Protein AF-A0A260ZXJ9-F1 (afdb_monomer)

Structure (mmCIF, N/CA/C/O backbone):
data_AF-A0A260ZXJ9-F1
#
_entry.id   AF-A0A260ZXJ9-F1
#
loop_
_atom_site.group_PDB
_atom_site.id
_atom_site.type_symbol
_atom_site.label_atom_id
_atom_site.label_alt_id
_atom_site.label_comp_id
_atom_site.label_asym_id
_atom_site.label_entity_id
_atom_site.label_seq_id
_atom_site.pdbx_PDB_ins_code
_atom_site.Cartn_x
_atom_site.Cartn_y
_atom_site.Cartn_z
_atom_site.occupancy
_atom_site.B_iso_or_equiv
_atom_site.auth_seq_id
_atom_site.auth_comp_id
_atom_site.auth_asym_id
_atom_site.auth_atom_id
_atom_site.pdbx_PDB_model_num
ATOM 1 N N . MET A 1 1 ? -2.941 17.011 -28.746 1.00 35.56 1 MET A N 1
ATOM 2 C CA . MET A 1 1 ? -2.189 16.327 -29.827 1.00 35.56 1 MET A CA 1
ATOM 3 C C . MET A 1 1 ? -1.058 15.505 -29.201 1.00 35.56 1 MET A C 1
ATOM 5 O O . MET A 1 1 ? 0.086 15.933 -29.182 1.00 35.56 1 MET A O 1
ATOM 9 N N . ILE A 1 2 ? -1.382 14.339 -28.628 1.00 38.69 2 ILE A N 1
ATOM 10 C CA . ILE A 1 2 ? -0.407 13.413 -28.020 1.00 38.69 2 ILE A CA 1
ATOM 11 C C . ILE A 1 2 ? 0.197 12.569 -29.150 1.00 38.69 2 ILE A C 1
ATOM 13 O O . ILE A 1 2 ? -0.188 11.432 -29.401 1.00 38.69 2 ILE A O 1
ATOM 17 N N . ARG A 1 3 ? 1.096 13.171 -29.926 1.00 39.12 3 ARG A N 1
ATOM 18 C CA . ARG A 1 3 ? 1.911 12.477 -30.929 1.00 39.12 3 ARG A CA 1
ATOM 19 C C . ARG A 1 3 ? 3.279 13.151 -30.956 1.00 39.12 3 ARG A C 1
ATOM 21 O O . ARG A 1 3 ? 3.369 14.273 -31.433 1.00 39.12 3 ARG A O 1
ATOM 28 N N . ARG A 1 4 ? 4.303 12.417 -30.491 1.00 39.12 4 ARG A N 1
ATOM 29 C CA . ARG A 1 4 ? 5.771 12.644 -30.599 1.00 39.12 4 ARG A CA 1
ATOM 30 C C . ARG A 1 4 ? 6.543 12.833 -29.283 1.00 39.12 4 ARG A C 1
ATOM 32 O O . ARG A 1 4 ? 7.329 13.756 -29.147 1.00 39.12 4 ARG A O 1
ATOM 39 N N . LEU A 1 5 ? 6.453 11.849 -28.391 1.00 41.03 5 LEU A N 1
ATOM 40 C CA . LEU A 1 5 ? 7.601 11.461 -27.545 1.00 41.03 5 LEU A CA 1
ATOM 41 C C . LEU A 1 5 ? 7.948 9.969 -27.723 1.00 41.03 5 LEU A C 1
ATOM 43 O O . LEU A 1 5 ? 8.449 9.301 -26.827 1.00 41.03 5 LEU A O 1
ATOM 47 N N . LEU A 1 6 ? 7.670 9.436 -28.917 1.00 47.22 6 LEU A N 1
ATOM 48 C CA . LEU A 1 6 ? 8.012 8.079 -29.346 1.00 47.22 6 LEU A CA 1
ATOM 49 C C . LEU A 1 6 ? 8.952 8.157 -30.554 1.00 47.22 6 LEU A C 1
ATOM 51 O O . LEU A 1 6 ? 8.541 7.818 -31.654 1.00 47.22 6 LEU A O 1
ATOM 55 N N . SER A 1 7 ? 10.170 8.681 -30.398 1.00 45.81 7 SER A N 1
ATOM 56 C CA . SER A 1 7 ? 11.236 8.492 -31.399 1.00 45.81 7 SER A CA 1
ATOM 57 C C . SER A 1 7 ? 12.579 9.036 -30.909 1.00 45.81 7 SER A C 1
ATOM 59 O O . SER A 1 7 ? 13.146 9.967 -31.476 1.00 45.81 7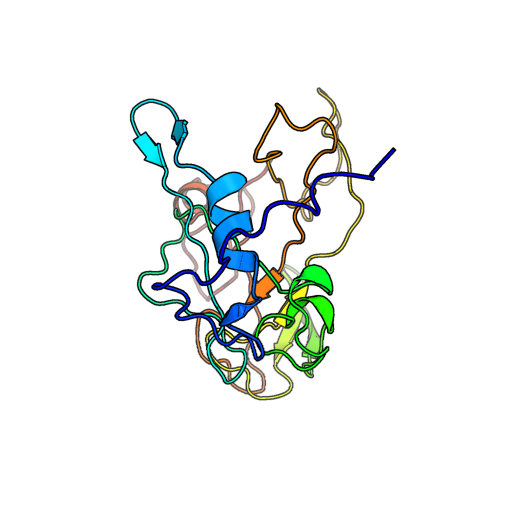 SER A O 1
ATOM 61 N N . SER A 1 8 ? 13.144 8.411 -29.891 1.00 41.41 8 SER A N 1
ATOM 62 C CA . SER A 1 8 ? 14.596 8.311 -29.808 1.00 41.41 8 SER A CA 1
ATOM 63 C C . SER A 1 8 ? 14.906 6.884 -29.389 1.00 41.41 8 SER A C 1
ATOM 65 O O . SER A 1 8 ? 14.253 6.323 -28.507 1.00 41.41 8 SER A O 1
ATOM 67 N N . ARG A 1 9 ? 15.840 6.249 -30.102 1.00 44.00 9 ARG A N 1
ATOM 68 C CA . ARG A 1 9 ? 16.390 4.925 -29.789 1.00 44.00 9 ARG A CA 1
ATOM 69 C C . ARG A 1 9 ? 17.227 5.025 -28.510 1.00 44.00 9 ARG A C 1
ATOM 71 O O . ARG A 1 9 ? 18.434 4.833 -28.536 1.00 44.00 9 ARG A O 1
ATOM 78 N N . VAL A 1 10 ? 16.602 5.409 -27.407 1.00 50.16 10 VAL A N 1
ATOM 79 C CA . VAL A 1 10 ? 17.223 5.365 -26.091 1.00 50.16 10 VAL A CA 1
ATOM 80 C C . VAL A 1 10 ? 17.046 3.934 -25.614 1.00 50.16 10 VAL A C 1
ATOM 82 O O . VAL A 1 10 ? 15.927 3.421 -25.572 1.00 50.16 10 VAL A O 1
ATOM 85 N N . ASN A 1 11 ? 18.150 3.257 -25.315 1.00 48.12 11 ASN A N 1
ATOM 86 C CA . ASN A 1 11 ? 18.081 2.017 -24.559 1.00 48.12 11 ASN A CA 1
ATOM 87 C C . ASN A 1 11 ? 17.485 2.368 -23.189 1.00 48.12 11 ASN A C 1
ATOM 89 O O . ASN A 1 11 ? 18.165 2.938 -22.349 1.00 48.12 11 ASN A O 1
ATOM 93 N N . TYR A 1 12 ? 16.206 2.045 -22.978 1.00 54.75 12 TYR A N 1
ATOM 94 C CA . TYR A 1 12 ? 15.517 2.196 -21.685 1.00 54.75 12 TYR A CA 1
ATOM 95 C C . TYR A 1 12 ? 15.907 1.102 -20.684 1.00 54.75 12 TYR A C 1
ATOM 97 O O . TYR A 1 12 ? 15.289 0.978 -19.630 1.00 54.75 12 TYR A O 1
ATOM 105 N N . ALA A 1 13 ? 16.900 0.281 -21.036 1.00 50.66 13 ALA A N 1
ATOM 106 C CA . ALA A 1 13 ? 17.517 -0.663 -20.131 1.00 50.66 13 ALA A CA 1
ATOM 107 C C . ALA A 1 13 ? 18.202 0.129 -19.013 1.00 50.66 13 ALA A C 1
ATOM 109 O O . ALA A 1 13 ? 19.335 0.572 -19.156 1.00 50.66 13 ALA A O 1
ATOM 110 N N . ASP A 1 14 ? 17.475 0.331 -17.922 1.00 53.09 14 ASP A N 1
ATOM 111 C CA . ASP A 1 14 ? 18.039 0.770 -16.659 1.00 53.09 14 ASP A CA 1
ATOM 112 C C . ASP A 1 14 ? 18.883 -0.397 -16.110 1.00 53.09 14 ASP A C 1
ATOM 114 O O . ASP A 1 14 ? 18.326 -1.467 -15.842 1.00 53.09 14 ASP A O 1
ATOM 118 N N . PRO A 1 15 ? 20.216 -0.259 -15.991 1.00 50.09 15 PR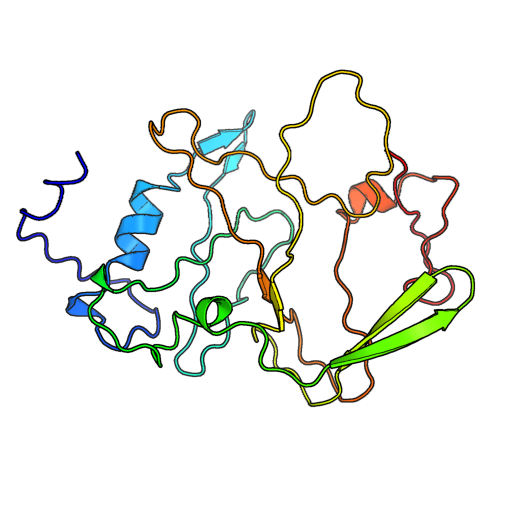O A N 1
ATOM 119 C CA . PRO A 1 15 ? 21.062 -1.305 -15.420 1.00 50.09 15 PRO A CA 1
ATOM 120 C C . PRO A 1 15 ? 20.726 -1.585 -13.945 1.00 50.09 15 PRO A C 1
ATOM 122 O O . PRO A 1 15 ? 21.064 -2.653 -13.446 1.00 50.09 15 PRO A O 1
ATOM 125 N N . ASN A 1 16 ? 19.979 -0.687 -13.290 1.00 48.72 16 ASN A N 1
ATOM 126 C CA . ASN A 1 16 ? 19.417 -0.860 -11.952 1.00 48.72 16 ASN A CA 1
ATOM 127 C C . ASN A 1 16 ? 17.947 -1.321 -11.985 1.00 48.72 16 ASN A C 1
ATOM 129 O O . ASN A 1 16 ? 17.229 -1.195 -10.989 1.00 48.72 16 ASN A O 1
ATOM 133 N N . ASN A 1 17 ? 17.464 -1.863 -13.114 1.00 54.62 17 ASN A N 1
ATOM 134 C CA . ASN A 1 17 ? 16.145 -2.491 -13.213 1.00 54.62 17 ASN A CA 1
ATOM 135 C C . ASN A 1 17 ? 16.132 -3.830 -12.459 1.00 54.62 17 ASN A C 1
ATOM 137 O O . ASN A 1 17 ? 16.107 -4.907 -13.048 1.00 54.62 17 ASN A O 1
ATOM 141 N N . ILE A 1 18 ? 16.135 -3.728 -11.132 1.00 55.84 18 ILE A N 1
ATOM 142 C CA . ILE A 1 18 ? 15.894 -4.809 -10.170 1.00 55.84 18 ILE A CA 1
ATOM 143 C C . ILE A 1 18 ? 14.418 -5.254 -10.235 1.00 55.84 18 ILE A C 1
ATOM 145 O O . ILE A 1 18 ? 14.048 -6.328 -9.766 1.00 55.84 18 ILE A O 1
ATOM 149 N N . GLY A 1 19 ? 13.552 -4.441 -10.846 1.00 63.88 19 GLY A N 1
ATOM 150 C CA . GLY A 1 19 ? 12.123 -4.684 -10.913 1.00 63.88 19 GLY A CA 1
ATOM 151 C C . GLY A 1 19 ? 11.741 -5.896 -11.757 1.00 63.88 19 GLY A C 1
ATOM 152 O O . GLY A 1 19 ? 12.256 -6.120 -12.851 1.00 63.88 19 GLY A O 1
ATOM 153 N N . ALA A 1 20 ? 10.732 -6.628 -11.297 1.00 87.38 20 ALA A N 1
ATOM 154 C CA . ALA A 1 20 ? 10.259 -7.866 -11.910 1.00 87.38 20 ALA A CA 1
ATOM 155 C C . ALA A 1 20 ? 9.426 -7.697 -13.199 1.00 87.38 20 ALA A C 1
ATOM 157 O O . ALA A 1 20 ? 8.443 -8.400 -13.421 1.00 87.38 20 ALA A O 1
ATOM 158 N N . CYS A 1 21 ? 9.783 -6.749 -14.069 1.00 92.25 21 CYS A N 1
ATOM 159 C CA . CYS A 1 21 ? 9.134 -6.634 -15.373 1.00 92.25 21 CYS A CA 1
ATOM 160 C C . CYS A 1 21 ? 9.468 -7.852 -16.244 1.00 92.25 21 CYS A C 1
ATOM 162 O O . CYS A 1 21 ? 10.637 -8.182 -16.409 1.00 92.25 21 CYS A O 1
ATOM 164 N N . GLU A 1 22 ? 8.469 -8.444 -16.899 1.00 93.25 22 GLU A N 1
ATOM 165 C CA . GLU A 1 22 ? 8.669 -9.545 -17.862 1.00 93.25 22 GLU A CA 1
ATOM 166 C C . GLU A 1 22 ? 9.476 -9.120 -19.102 1.00 93.25 22 GLU A C 1
ATOM 168 O O . GLU A 1 22 ? 10.035 -9.948 -19.815 1.00 93.25 22 GLU A O 1
ATOM 173 N N . SER A 1 23 ? 9.527 -7.817 -19.395 1.00 90.50 23 SER A N 1
ATOM 174 C CA . SER A 1 23 ? 10.244 -7.240 -20.539 1.00 90.50 23 SER A CA 1
ATOM 175 C C . SER A 1 23 ? 11.265 -6.190 -20.082 1.00 90.50 23 SER A C 1
ATOM 177 O O . SER A 1 23 ? 11.143 -5.015 -20.437 1.00 90.50 23 SER A O 1
ATOM 179 N N . PRO A 1 24 ? 12.301 -6.566 -19.308 1.00 86.00 24 PRO A N 1
ATOM 180 C CA . PRO A 1 24 ? 13.168 -5.610 -18.616 1.00 86.00 24 PRO A CA 1
ATOM 181 C C . PRO A 1 24 ? 13.941 -4.691 -19.571 1.00 86.00 24 PRO A C 1
ATOM 183 O O . PRO A 1 24 ? 14.096 -3.511 -19.281 1.00 86.00 24 PRO A O 1
ATOM 186 N N . LYS A 1 25 ? 14.333 -5.184 -20.756 1.00 84.06 25 LYS A N 1
ATOM 187 C CA . LYS A 1 25 ? 15.034 -4.397 -21.793 1.00 84.06 25 LYS A CA 1
ATOM 188 C C . LYS A 1 25 ? 14.172 -3.299 -22.436 1.00 84.06 25 LYS A C 1
ATOM 190 O O . LYS A 1 25 ? 14.711 -2.365 -23.020 1.00 84.06 25 LYS A O 1
ATOM 195 N N . LYS A 1 26 ? 12.844 -3.444 -22.387 1.00 86.25 26 LYS A N 1
ATOM 196 C CA . LYS A 1 26 ? 11.864 -2.503 -22.963 1.00 86.25 26 LYS A CA 1
ATOM 197 C C . LYS A 1 26 ? 11.084 -1.737 -21.889 1.00 86.25 26 LYS A C 1
ATOM 199 O O . LYS A 1 26 ? 10.325 -0.830 -22.225 1.00 86.25 26 LYS A O 1
ATOM 204 N N . CYS A 1 27 ? 11.243 -2.114 -20.621 1.00 89.38 27 CYS A N 1
ATOM 205 C CA . CYS A 1 27 ? 10.554 -1.511 -19.492 1.00 89.38 27 CYS A CA 1
ATOM 206 C C . CYS A 1 27 ? 10.898 -0.022 -19.400 1.00 89.38 27 CYS A C 1
ATOM 208 O O . CYS A 1 27 ? 12.062 0.354 -19.467 1.00 89.38 27 CYS A O 1
ATOM 210 N N . ARG A 1 28 ? 9.882 0.828 -19.227 1.00 89.88 28 ARG A N 1
ATOM 211 C CA . ARG A 1 28 ? 10.056 2.289 -19.143 1.00 89.88 28 ARG A CA 1
ATOM 212 C C . ARG A 1 28 ? 9.796 2.848 -17.747 1.00 89.88 28 ARG A C 1
ATOM 214 O O . ARG A 1 28 ? 9.873 4.055 -17.562 1.00 89.88 28 ARG A O 1
ATOM 221 N N . CYS A 1 29 ? 9.443 2.003 -16.780 1.00 90.88 29 CYS A N 1
ATOM 222 C CA . CYS A 1 29 ? 8.910 2.448 -15.491 1.00 90.88 29 CYS A CA 1
ATOM 223 C C . CYS A 1 29 ? 9.927 3.244 -14.674 1.00 90.88 29 CYS A C 1
ATOM 225 O O . CYS A 1 29 ? 9.594 4.321 -14.197 1.00 90.88 29 CYS A O 1
ATOM 227 N N . ASN A 1 30 ? 11.164 2.754 -14.562 1.00 88.56 30 ASN A N 1
ATOM 228 C CA . ASN A 1 30 ? 12.202 3.423 -13.773 1.00 88.56 30 ASN A CA 1
ATOM 229 C C . ASN A 1 30 ? 12.653 4.730 -14.427 1.00 88.56 30 ASN A C 1
ATOM 231 O O . ASN A 1 30 ? 12.775 5.740 -13.747 1.00 88.56 30 ASN A O 1
ATOM 235 N N . TYR A 1 31 ? 12.786 4.744 -15.756 1.00 86.94 31 TYR A N 1
ATOM 236 C CA . TYR A 1 31 ? 13.024 5.979 -16.501 1.00 86.94 31 TYR A CA 1
ATOM 237 C C . TYR A 1 31 ? 11.901 7.006 -16.269 1.00 86.94 31 TYR A C 1
ATOM 239 O O . TYR A 1 31 ? 12.163 8.161 -15.954 1.00 86.94 31 TYR A O 1
ATOM 247 N N . ARG A 1 32 ? 10.630 6.583 -16.351 1.00 87.81 32 ARG A N 1
ATOM 248 C CA . ARG A 1 32 ? 9.485 7.463 -16.057 1.00 87.81 32 ARG A CA 1
ATOM 249 C C . ARG A 1 32 ? 9.512 7.966 -14.619 1.00 87.81 32 ARG A C 1
ATOM 251 O O . ARG A 1 32 ? 9.205 9.129 -14.407 1.00 87.81 32 ARG A O 1
ATOM 258 N N . PHE A 1 33 ? 9.871 7.116 -13.660 1.00 88.12 33 PHE A N 1
ATOM 259 C CA . PHE A 1 33 ? 10.037 7.535 -12.276 1.00 88.12 33 PHE A CA 1
ATOM 260 C C . PHE A 1 33 ? 11.081 8.655 -12.161 1.00 88.12 33 PHE A C 1
ATOM 262 O O . PHE A 1 33 ? 10.773 9.718 -11.639 1.00 88.12 33 PHE A O 1
ATOM 269 N N . GLN A 1 34 ? 12.282 8.439 -12.707 1.00 85.75 34 GLN A N 1
ATOM 270 C CA . GLN A 1 34 ? 13.395 9.394 -12.643 1.00 85.75 34 GLN A CA 1
ATOM 271 C C . GLN A 1 34 ? 13.064 10.739 -13.298 1.00 85.75 34 GLN A C 1
ATOM 273 O O . GLN A 1 34 ? 13.515 11.779 -12.827 1.00 85.75 34 GLN A O 1
ATOM 278 N N . GLU A 1 35 ? 12.275 10.742 -14.373 1.00 84.69 35 GLU A N 1
ATOM 279 C CA . GLU A 1 35 ? 11.868 11.992 -15.019 1.00 84.69 35 GLU A CA 1
ATOM 280 C C . GLU A 1 35 ? 10.771 12.741 -14.261 1.00 84.69 35 GLU A C 1
ATOM 282 O O . GLU A 1 35 ? 10.754 13.972 -14.279 1.00 84.69 35 GLU A O 1
ATOM 287 N N . LEU A 1 36 ? 9.854 12.018 -13.614 1.00 82.94 36 LEU A N 1
ATOM 288 C CA . LEU A 1 36 ? 8.663 12.601 -12.992 1.00 82.94 36 LEU A CA 1
ATOM 289 C C . LEU A 1 36 ? 8.855 12.955 -11.514 1.00 82.94 36 LEU A C 1
ATOM 291 O O . LEU A 1 36 ? 8.245 13.916 -11.054 1.00 82.94 36 LEU A O 1
ATOM 295 N N . PHE A 1 37 ? 9.696 12.211 -10.796 1.00 84.25 37 PHE A N 1
ATOM 296 C CA . PHE A 1 37 ? 9.890 12.305 -9.345 1.00 84.25 37 PHE A CA 1
ATOM 297 C C . PHE A 1 37 ? 11.364 12.561 -9.020 1.00 84.25 37 PHE A C 1
ATOM 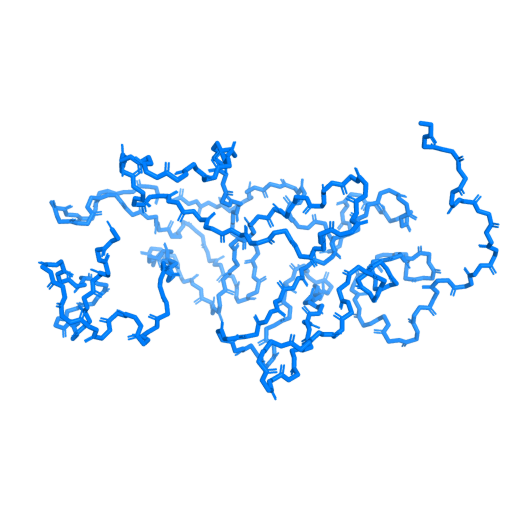299 O O . PHE A 1 37 ? 12.039 11.754 -8.379 1.00 84.25 37 PHE A O 1
ATOM 306 N N . LYS A 1 38 ? 11.885 13.680 -9.532 1.00 84.50 38 LYS A N 1
ATOM 307 C CA . LYS A 1 38 ? 13.250 14.134 -9.238 1.00 84.50 38 LYS A CA 1
ATOM 308 C C . LYS A 1 38 ? 13.337 14.586 -7.776 1.00 84.50 38 LYS A C 1
ATOM 310 O O . LYS A 1 38 ? 12.345 15.108 -7.276 1.00 84.50 38 LYS A O 1
ATOM 315 N N . PRO A 1 39 ? 14.496 14.428 -7.113 1.00 86.69 39 PRO A N 1
ATOM 316 C CA . PRO A 1 39 ? 14.695 14.976 -5.778 1.00 86.69 39 PRO A CA 1
ATOM 317 C C . PRO A 1 39 ? 14.357 16.469 -5.722 1.00 86.69 39 PRO A C 1
ATOM 319 O O . PRO A 1 39 ? 14.697 17.223 -6.640 1.00 86.69 39 PRO A O 1
ATOM 322 N N . HIS A 1 40 ? 13.717 16.888 -4.638 1.00 84.00 40 HIS A N 1
ATOM 323 C CA . HIS A 1 40 ? 13.310 18.270 -4.388 1.00 84.00 40 HIS A CA 1
ATOM 324 C C . HIS A 1 40 ? 13.629 18.671 -2.957 1.00 84.00 40 HIS A C 1
ATOM 326 O O . HIS A 1 40 ? 13.846 17.836 -2.086 1.00 84.00 40 HIS A O 1
ATOM 332 N N . VAL A 1 41 ? 13.680 19.977 -2.722 1.00 83.81 41 VAL A N 1
ATOM 333 C CA . VAL A 1 41 ? 13.940 20.538 -1.399 1.00 83.81 41 VAL A CA 1
ATOM 334 C C . VAL A 1 41 ? 12.630 21.059 -0.820 1.00 83.81 41 VAL A C 1
ATOM 336 O O . VAL A 1 41 ? 11.894 21.778 -1.498 1.00 83.81 41 VAL A O 1
ATOM 339 N N . PHE A 1 42 ? 12.349 20.702 0.430 1.00 78.69 42 PHE A N 1
ATOM 340 C CA . PHE A 1 42 ? 11.254 21.262 1.216 1.00 78.69 42 PHE A CA 1
ATOM 341 C C . PHE A 1 42 ? 11.829 21.867 2.499 1.00 78.69 42 PHE A C 1
ATOM 343 O O . PHE A 1 42 ? 12.328 21.147 3.365 1.00 78.69 42 PHE A O 1
ATOM 350 N N . GLY A 1 43 ? 11.812 23.200 2.598 1.00 83.38 43 GLY A N 1
ATOM 351 C CA . GLY A 1 43 ? 12.580 23.912 3.624 1.00 83.38 43 GLY A CA 1
ATOM 352 C C . GLY A 1 43 ? 14.081 23.687 3.425 1.00 83.38 43 GLY A C 1
ATOM 353 O O . GLY A 1 43 ? 14.592 23.963 2.345 1.00 83.38 43 GLY A O 1
ATOM 354 N N . ASP A 1 44 ? 14.753 23.131 4.435 1.00 87.75 44 ASP A N 1
ATOM 355 C CA . ASP A 1 44 ? 16.182 22.772 4.392 1.00 87.75 44 ASP A CA 1
ATOM 356 C C . ASP A 1 44 ? 16.425 21.262 4.180 1.00 87.75 44 ASP A C 1
ATOM 358 O O . ASP A 1 44 ? 17.553 20.778 4.283 1.00 87.75 44 ASP A O 1
ATOM 362 N N . ILE A 1 45 ? 15.372 20.489 3.891 1.00 84.12 45 ILE A N 1
ATOM 363 C CA . ILE A 1 45 ? 15.441 19.029 3.760 1.00 84.12 45 ILE A CA 1
ATOM 364 C C . ILE A 1 45 ? 15.451 18.641 2.280 1.00 84.12 45 ILE A C 1
ATOM 366 O O . ILE A 1 45 ? 14.523 18.960 1.534 1.00 84.12 45 ILE A O 1
ATOM 370 N N . LEU A 1 46 ? 16.484 17.902 1.859 1.00 86.12 46 LEU A N 1
ATOM 371 C CA . LEU A 1 46 ? 16.504 17.234 0.559 1.00 86.12 46 LEU A CA 1
ATOM 372 C C . LEU A 1 46 ? 15.624 15.982 0.617 1.00 86.12 46 LEU A C 1
ATOM 374 O O . LEU A 1 46 ? 15.983 14.981 1.237 1.00 86.12 46 LEU A O 1
ATOM 378 N N . ILE A 1 47 ? 14.497 16.025 -0.080 1.00 83.44 47 ILE A N 1
ATOM 379 C CA . ILE A 1 47 ? 13.600 14.891 -0.248 1.00 83.44 47 ILE A CA 1
ATOM 380 C C . ILE A 1 47 ? 13.982 14.159 -1.531 1.00 83.44 47 ILE A C 1
ATOM 382 O O . ILE A 1 47 ? 14.046 14.734 -2.616 1.00 83.44 47 ILE A O 1
ATOM 386 N N . SER A 1 48 ? 14.247 12.862 -1.404 1.00 87.19 48 SER A N 1
ATOM 387 C CA . SER A 1 48 ? 14.496 11.969 -2.536 1.00 87.19 48 SER A CA 1
ATOM 388 C C . SER A 1 48 ? 13.390 10.920 -2.597 1.00 87.19 48 SER A C 1
ATOM 390 O O . SER A 1 48 ? 13.432 9.962 -1.817 1.00 87.19 48 SER A O 1
ATOM 392 N N . PRO A 1 49 ? 12.401 11.077 -3.497 1.00 88.25 49 PRO A N 1
ATOM 393 C CA . PRO A 1 49 ? 11.336 10.099 -3.653 1.00 88.25 49 PRO A CA 1
ATOM 394 C C . PRO A 1 49 ? 11.888 8.693 -3.921 1.00 88.25 49 PRO A C 1
ATOM 396 O O . PRO A 1 49 ? 12.862 8.511 -4.657 1.00 88.25 49 PRO A O 1
ATOM 399 N N . LYS A 1 50 ? 11.241 7.674 -3.354 1.00 88.25 50 LYS A N 1
ATOM 400 C CA . LYS A 1 50 ? 11.615 6.263 -3.505 1.00 88.25 50 LYS A CA 1
ATOM 401 C C . LYS A 1 50 ? 10.684 5.556 -4.489 1.00 88.25 50 LYS A C 1
ATOM 403 O O . LYS A 1 50 ? 9.480 5.450 -4.254 1.00 88.25 50 LYS A O 1
ATOM 408 N N . ASN A 1 51 ? 11.259 5.008 -5.561 1.00 89.31 51 ASN A N 1
ATOM 409 C CA . ASN A 1 51 ? 10.568 4.108 -6.489 1.00 89.31 51 ASN A CA 1
ATOM 410 C C . ASN A 1 51 ? 10.460 2.715 -5.868 1.00 89.31 51 ASN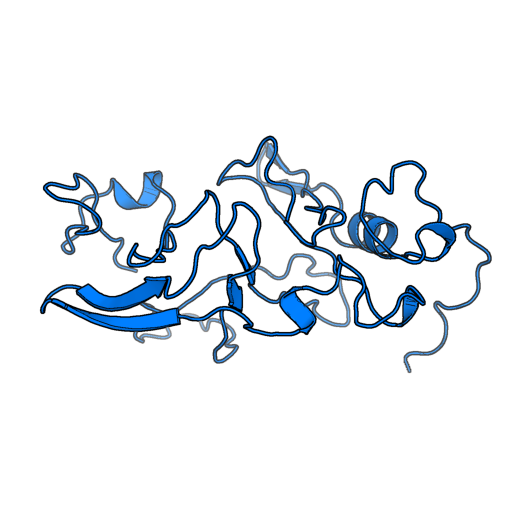 A C 1
ATOM 412 O O . ASN A 1 51 ? 11.409 1.930 -5.933 1.00 89.31 51 ASN A O 1
ATOM 416 N N . ARG A 1 52 ? 9.319 2.404 -5.256 1.00 90.94 52 ARG A N 1
ATOM 417 C CA . ARG A 1 52 ? 9.066 1.080 -4.680 1.00 90.94 52 ARG A CA 1
ATOM 418 C C . ARG A 1 52 ? 8.718 0.106 -5.808 1.00 90.94 52 ARG A C 1
ATOM 420 O O . ARG A 1 52 ? 7.908 0.414 -6.683 1.00 90.94 52 ARG A O 1
ATOM 427 N N . GLN A 1 53 ? 9.375 -1.052 -5.822 1.00 90.88 53 GLN A N 1
ATOM 428 C CA . GLN A 1 53 ? 9.298 -2.011 -6.926 1.00 90.88 53 GLN A CA 1
ATOM 429 C C . GLN A 1 53 ? 8.782 -3.361 -6.445 1.00 90.88 53 GLN A C 1
ATOM 431 O O . GLN A 1 53 ? 9.067 -3.788 -5.333 1.00 90.88 53 GLN A O 1
ATOM 436 N N . TYR A 1 54 ? 8.039 -4.042 -7.311 1.00 93.94 54 TYR A N 1
ATOM 437 C CA . TYR A 1 54 ? 7.606 -5.409 -7.059 1.00 93.94 54 TYR A CA 1
ATOM 438 C C . TYR A 1 54 ? 8.721 -6.413 -7.346 1.00 93.94 54 TYR A C 1
ATOM 440 O O . TYR A 1 54 ? 9.448 -6.281 -8.344 1.00 93.94 54 TYR A O 1
ATOM 448 N N . ASN A 1 55 ? 8.785 -7.454 -6.519 1.00 92.06 55 ASN A N 1
ATOM 449 C CA . ASN A 1 55 ? 9.544 -8.667 -6.785 1.00 92.06 55 ASN A CA 1
ATOM 450 C C . ASN A 1 55 ? 8.819 -9.562 -7.816 1.00 92.06 55 ASN A C 1
ATOM 452 O O . ASN A 1 55 ? 7.760 -9.213 -8.347 1.00 92.06 55 ASN A O 1
ATOM 456 N N . LYS A 1 56 ? 9.406 -10.724 -8.134 1.00 92.12 56 LYS A N 1
ATOM 457 C CA . LYS A 1 56 ? 8.871 -11.655 -9.148 1.00 92.12 56 LYS A CA 1
ATOM 458 C C . LYS A 1 56 ? 7.512 -12.250 -8.788 1.00 92.12 56 LYS A C 1
ATOM 460 O O . LYS A 1 56 ? 6.756 -12.573 -9.699 1.00 92.12 56 LYS A O 1
ATOM 465 N N . ASP A 1 57 ? 7.197 -12.312 -7.502 1.00 93.81 57 ASP A N 1
ATOM 466 C CA . ASP A 1 57 ? 5.923 -12.810 -6.985 1.00 93.81 57 ASP A CA 1
ATOM 467 C C . ASP A 1 57 ? 4.850 -11.712 -6.928 1.00 93.81 57 ASP A C 1
ATOM 469 O O . ASP A 1 57 ? 3.707 -11.976 -6.569 1.00 93.81 57 ASP A O 1
ATOM 473 N N . GLY A 1 58 ? 5.191 -10.473 -7.303 1.00 94.44 58 GLY A N 1
ATOM 474 C CA . GLY A 1 58 ? 4.270 -9.342 -7.245 1.00 94.44 58 GLY A CA 1
ATOM 475 C C . GLY A 1 58 ? 4.152 -8.703 -5.863 1.00 94.44 58 GLY A C 1
ATOM 476 O O . GLY A 1 58 ? 3.249 -7.899 -5.658 1.00 94.44 58 GLY A O 1
ATOM 477 N N . LEU A 1 59 ? 5.053 -9.023 -4.931 1.00 96.06 59 LEU A N 1
ATOM 478 C CA . LEU A 1 59 ? 5.116 -8.387 -3.616 1.00 96.06 59 LEU A CA 1
ATOM 479 C C . LEU A 1 59 ? 5.980 -7.130 -3.693 1.00 96.06 59 LEU A C 1
ATOM 481 O O . LEU A 1 59 ? 7.061 -7.144 -4.288 1.00 96.06 59 LEU A O 1
ATOM 485 N N . LEU A 1 60 ? 5.493 -6.036 -3.119 1.00 94.94 60 LEU A N 1
ATOM 486 C CA . LEU A 1 60 ? 6.197 -4.766 -3.067 1.00 94.94 60 LEU A CA 1
ATOM 487 C C . LEU A 1 60 ? 7.390 -4.857 -2.113 1.00 94.94 60 LEU A C 1
ATOM 489 O O . LEU A 1 60 ? 7.256 -5.319 -0.982 1.00 94.94 60 LEU A O 1
ATOM 493 N N . ASP A 1 61 ? 8.548 -4.380 -2.558 1.00 90.38 61 ASP A N 1
ATOM 494 C CA . ASP A 1 61 ? 9.728 -4.271 -1.713 1.00 90.38 61 ASP A CA 1
ATOM 495 C C . ASP A 1 61 ? 9.556 -3.165 -0.658 1.00 90.38 61 ASP A C 1
ATOM 497 O O . ASP A 1 61 ? 9.415 -1.973 -0.968 1.00 90.38 61 ASP A O 1
ATOM 501 N N . LEU A 1 62 ? 9.573 -3.591 0.604 1.00 90.44 62 LEU A N 1
ATOM 502 C CA . LEU A 1 62 ? 9.427 -2.754 1.791 1.00 90.44 62 LEU A CA 1
ATOM 503 C C . LEU A 1 62 ? 10.740 -2.612 2.577 1.00 90.44 62 LEU A C 1
ATOM 505 O O . LEU A 1 62 ? 10.719 -2.125 3.709 1.00 90.44 62 LEU A O 1
ATOM 509 N N . GLU A 1 63 ? 11.882 -3.023 2.019 1.00 86.00 63 GLU A N 1
ATOM 510 C CA . GLU A 1 63 ? 13.181 -2.828 2.663 1.00 86.00 63 GLU A CA 1
ATOM 511 C C . GLU A 1 63 ? 13.438 -1.334 2.925 1.00 86.00 63 GLU A C 1
ATOM 513 O O . GLU A 1 63 ? 13.198 -0.466 2.076 1.00 86.00 63 GLU A O 1
ATOM 518 N N . GLY A 1 64 ? 13.859 -1.003 4.151 1.00 84.81 64 GLY A N 1
ATOM 519 C CA . GLY A 1 64 ? 14.076 0.385 4.565 1.00 84.81 64 GLY A CA 1
ATOM 520 C C . GLY A 1 64 ? 12.833 1.272 4.411 1.00 84.81 64 GLY A C 1
ATOM 521 O O . GLY A 1 64 ? 12.955 2.449 4.058 1.00 84.81 64 GLY A O 1
ATOM 522 N N . HIS A 1 65 ? 11.629 0.706 4.558 1.00 85.25 65 HIS A N 1
ATOM 523 C CA . HIS A 1 65 ? 10.389 1.475 4.602 1.00 85.25 65 HIS A CA 1
ATOM 524 C C . HIS A 1 65 ? 10.360 2.371 5.842 1.00 85.25 65 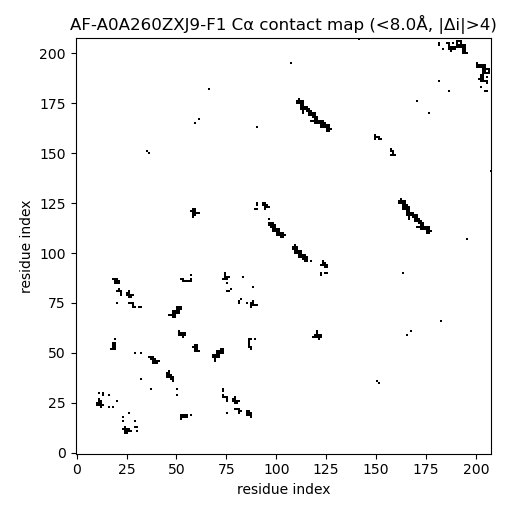HIS A C 1
ATOM 526 O O . HIS A 1 65 ? 10.448 1.887 6.967 1.00 85.25 65 HIS A O 1
ATOM 532 N N . ASN A 1 66 ? 10.199 3.673 5.618 1.00 82.81 66 ASN A N 1
ATOM 533 C CA . ASN A 1 66 ? 9.953 4.664 6.654 1.00 82.81 66 ASN A CA 1
ATOM 534 C C . ASN A 1 66 ? 8.659 5.435 6.318 1.00 82.81 66 ASN A C 1
ATOM 536 O O . ASN A 1 66 ? 8.420 5.777 5.152 1.00 82.81 66 ASN A O 1
ATOM 540 N N . SER A 1 67 ? 7.821 5.701 7.325 1.00 77.06 67 SER A N 1
ATOM 541 C CA . SER A 1 67 ? 6.553 6.436 7.205 1.00 77.06 67 SER A CA 1
ATOM 542 C C . SER A 1 67 ? 6.716 7.851 6.631 1.00 77.06 67 SER A C 1
ATOM 544 O O . SER A 1 67 ? 5.808 8.314 5.946 1.00 77.06 67 SER A O 1
ATOM 546 N N . TYR A 1 68 ? 7.882 8.481 6.802 1.00 75.50 68 TYR A N 1
ATOM 547 C CA . TYR A 1 68 ? 8.203 9.811 6.270 1.00 75.50 68 TYR A CA 1
ATOM 548 C C . TYR A 1 68 ? 8.753 9.801 4.832 1.00 75.50 68 TYR A C 1
ATOM 550 O O . TYR A 1 68 ? 8.935 10.861 4.240 1.00 75.50 68 TYR A O 1
ATOM 558 N N . ASP A 1 69 ? 9.030 8.631 4.244 1.00 78.56 69 ASP A N 1
ATOM 559 C CA . ASP A 1 69 ? 9.497 8.565 2.856 1.00 78.56 69 ASP A CA 1
ATOM 560 C C . ASP A 1 69 ? 8.389 8.976 1.872 1.00 78.56 69 ASP A C 1
ATOM 562 O O . ASP A 1 69 ? 7.312 8.368 1.853 1.00 78.56 69 ASP A O 1
ATOM 566 N N . GLU A 1 70 ? 8.699 9.875 0.935 1.00 84.44 70 GLU A N 1
ATOM 567 C CA . GLU A 1 70 ? 7.910 9.997 -0.291 1.00 84.44 70 GLU A CA 1
ATOM 568 C C . GLU A 1 70 ? 8.111 8.743 -1.152 1.00 84.44 70 GLU A C 1
ATOM 570 O O . GLU A 1 70 ? 9.222 8.424 -1.582 1.00 84.44 70 GLU A O 1
ATOM 575 N N . ARG A 1 71 ? 7.035 7.988 -1.388 1.00 87.88 71 ARG A N 1
ATOM 576 C CA . ARG A 1 71 ? 7.077 6.681 -2.056 1.00 87.88 71 ARG A CA 1
ATOM 577 C C . ARG A 1 71 ? 6.135 6.669 -3.247 1.00 87.88 71 ARG A C 1
ATOM 579 O O . ARG A 1 71 ? 4.968 7.021 -3.118 1.00 87.88 71 ARG A O 1
ATOM 586 N N . VAL A 1 72 ? 6.625 6.181 -4.381 1.00 89.81 72 VAL A N 1
ATOM 587 C CA . VAL A 1 72 ? 5.815 5.979 -5.586 1.00 89.81 72 VAL A CA 1
ATOM 588 C C . VAL A 1 72 ? 6.041 4.570 -6.107 1.00 89.81 72 VAL A C 1
ATOM 590 O O . VAL A 1 72 ? 7.172 4.090 -6.161 1.00 89.81 72 VAL A O 1
ATOM 593 N N . VAL A 1 73 ? 4.960 3.923 -6.532 1.00 92.38 73 VAL A N 1
ATOM 594 C CA . VAL A 1 73 ? 5.012 2.660 -7.270 1.00 92.38 73 VAL A CA 1
ATOM 595 C C . VAL A 1 73 ? 4.728 2.955 -8.738 1.00 92.38 73 VAL A C 1
ATOM 597 O O . VAL A 1 73 ? 3.603 3.282 -9.111 1.00 92.38 73 VAL A O 1
ATOM 600 N N . MET A 1 74 ? 5.746 2.836 -9.592 1.00 92.06 74 MET A N 1
ATOM 601 C CA . MET A 1 74 ? 5.562 2.984 -11.038 1.00 92.06 74 MET A CA 1
ATOM 602 C C . MET A 1 74 ? 5.216 1.643 -11.683 1.00 92.06 74 MET A C 1
ATOM 604 O O . MET A 1 74 ? 6.101 0.831 -11.990 1.00 92.06 74 MET A O 1
ATOM 608 N N . GLU A 1 75 ? 3.923 1.426 -11.916 1.00 94.75 75 GLU A N 1
ATOM 609 C CA . GLU A 1 75 ? 3.432 0.241 -12.615 1.00 94.75 75 GLU A CA 1
ATOM 610 C C . GLU A 1 75 ? 3.758 0.257 -14.113 1.00 94.75 75 GLU A C 1
ATOM 612 O O . GLU A 1 75 ? 3.869 1.302 -14.763 1.00 94.75 75 GLU A O 1
ATOM 617 N N . CYS A 1 76 ? 3.894 -0.941 -14.680 1.00 95.19 76 CYS A N 1
ATOM 618 C CA . CYS A 1 76 ? 4.009 -1.109 -16.119 1.00 95.19 76 CYS A CA 1
ATOM 619 C C . CYS A 1 76 ? 2.722 -0.686 -16.825 1.00 95.19 76 CYS A C 1
ATOM 621 O O . CYS A 1 76 ? 1.622 -0.957 -16.366 1.00 95.19 76 CYS A O 1
ATOM 623 N N . SER A 1 77 ? 2.876 -0.097 -18.002 1.00 93.62 77 SER A N 1
ATOM 624 C CA . SER A 1 77 ? 1.798 0.116 -18.966 1.00 93.62 77 SER A CA 1
ATOM 625 C C . SER A 1 77 ? 2.152 -0.551 -20.289 1.00 93.62 77 SER A C 1
ATOM 627 O O . SER A 1 77 ? 3.249 -1.096 -20.446 1.00 93.62 77 SER A O 1
ATOM 629 N N . ASP A 1 78 ? 1.263 -0.470 -21.274 1.00 92.94 78 ASP A N 1
ATOM 630 C CA . ASP A 1 78 ? 1.457 -1.118 -22.579 1.00 92.94 78 ASP A CA 1
ATOM 631 C C . ASP A 1 78 ? 2.700 -0.605 -23.317 1.00 92.94 78 ASP A C 1
ATOM 633 O O . ASP A 1 78 ? 3.319 -1.330 -24.093 1.00 92.94 78 ASP A O 1
ATOM 637 N N . ALA A 1 79 ? 3.170 0.598 -22.972 1.00 91.19 79 ALA A N 1
ATOM 638 C CA . ALA A 1 79 ? 4.436 1.150 -23.450 1.00 91.19 79 ALA A CA 1
ATOM 639 C C . ALA A 1 79 ? 5.679 0.324 -23.047 1.00 91.19 79 ALA A C 1
ATOM 641 O O . ALA A 1 79 ? 6.750 0.516 -23.628 1.00 91.19 79 ALA A O 1
ATOM 642 N N . CYS A 1 80 ? 5.561 -0.558 -22.047 1.00 92.00 80 CYS A N 1
ATOM 643 C CA . CYS A 1 80 ? 6.627 -1.463 -21.611 1.00 92.00 80 CYS A CA 1
ATOM 644 C C . CYS A 1 80 ? 6.679 -2.763 -22.430 1.00 92.00 80 CYS A C 1
ATOM 646 O O . CYS A 1 80 ? 7.707 -3.438 -22.419 1.00 92.00 80 CYS A O 1
ATOM 648 N N . GLY A 1 81 ? 5.593 -3.129 -23.123 1.00 92.50 81 GLY A N 1
ATOM 649 C CA . GLY A 1 81 ? 5.499 -4.352 -23.928 1.00 92.50 81 GLY A CA 1
ATOM 650 C C . GLY A 1 81 ? 5.432 -5.669 -23.142 1.00 92.50 81 GLY A C 1
ATOM 651 O O . GLY A 1 81 ? 5.470 -6.727 -23.761 1.00 92.50 81 GLY A O 1
ATOM 652 N N . CYS A 1 82 ? 5.344 -5.622 -21.810 1.00 94.69 82 CYS A N 1
ATOM 653 C CA . CYS A 1 82 ? 5.075 -6.788 -20.967 1.00 94.69 82 CYS A CA 1
ATOM 654 C C . CYS A 1 82 ? 3.573 -7.102 -20.915 1.00 94.69 82 CYS A C 1
ATOM 656 O O . CYS A 1 82 ? 2.735 -6.227 -21.167 1.00 94.69 82 CYS A O 1
ATOM 658 N N . SER A 1 83 ? 3.236 -8.342 -20.563 1.00 96.44 83 SER A N 1
ATOM 659 C CA . SER A 1 83 ? 1.851 -8.802 -20.525 1.00 96.44 83 SER A CA 1
ATOM 660 C C . SER A 1 83 ? 1.062 -8.175 -19.367 1.00 96.44 83 SER A C 1
ATOM 662 O O . SER A 1 83 ? 1.621 -7.518 -18.482 1.00 96.44 83 SER A O 1
ATOM 664 N N . TRP A 1 84 ? -0.252 -8.418 -19.339 1.00 95.88 84 TRP A N 1
ATOM 665 C CA . TRP A 1 84 ? -1.112 -8.066 -18.203 1.00 95.88 84 TRP A CA 1
ATOM 666 C C . TRP A 1 84 ? -0.720 -8.794 -16.904 1.00 95.88 84 TRP A C 1
ATOM 668 O O . TRP A 1 84 ? -0.950 -8.286 -15.810 1.00 95.88 84 TRP A O 1
ATOM 678 N N . ARG A 1 85 ? -0.065 -9.958 -17.015 1.00 95.06 85 ARG A N 1
ATOM 679 C CA . ARG A 1 85 ? 0.399 -10.758 -15.869 1.00 95.06 85 ARG A CA 1
ATOM 680 C C . ARG A 1 85 ? 1.728 -10.281 -15.289 1.00 95.06 85 ARG A C 1
ATOM 682 O O . ARG A 1 85 ? 2.131 -10.787 -14.242 1.00 95.06 85 ARG A O 1
ATOM 689 N N . CYS A 1 86 ? 2.343 -9.259 -15.888 1.00 95.94 86 CYS A N 1
ATOM 690 C CA . CYS A 1 86 ? 3.583 -8.669 -15.408 1.00 95.94 86 CYS A CA 1
ATOM 691 C C . CYS A 1 86 ? 3.493 -8.337 -13.909 1.00 95.94 86 CYS A C 1
ATOM 693 O O . CYS A 1 86 ? 2.586 -7.588 -13.527 1.00 95.94 86 CYS A O 1
ATOM 695 N N . PRO A 1 87 ? 4.430 -8.811 -13.065 1.00 95.38 87 PRO A N 1
ATOM 696 C CA . PRO A 1 87 ? 4.439 -8.541 -11.625 1.00 95.38 87 PRO A CA 1
ATOM 697 C C . PRO A 1 87 ? 4.361 -7.057 -11.255 1.00 95.38 87 PRO A C 1
ATOM 699 O O . PRO A 1 87 ? 3.925 -6.722 -10.163 1.00 95.38 87 PRO A O 1
ATOM 702 N N . ARG A 1 88 ? 4.714 -6.155 -12.180 1.00 94.88 88 ARG A N 1
ATOM 703 C CA . ARG A 1 88 ? 4.603 -4.698 -12.020 1.00 94.88 88 ARG A CA 1
ATOM 704 C C . ARG A 1 88 ? 3.241 -4.098 -12.395 1.00 94.88 88 ARG A C 1
ATOM 706 O O . ARG A 1 88 ? 3.190 -2.926 -12.758 1.00 94.88 88 ARG A O 1
ATOM 713 N N . ARG A 1 89 ? 2.171 -4.887 -12.402 1.00 96.19 89 ARG A N 1
ATOM 714 C CA . ARG A 1 89 ? 0.796 -4.458 -12.716 1.00 96.19 89 ARG A CA 1
ATOM 715 C C . ARG A 1 89 ? -0.175 -4.997 -11.659 1.00 96.19 89 ARG A C 1
ATOM 717 O O . ARG A 1 89 ? -1.116 -5.687 -12.029 1.00 96.19 89 ARG A O 1
ATOM 724 N N . GLN A 1 90 ? 0.105 -4.826 -10.365 1.00 96.50 90 GLN A N 1
ATOM 725 C CA . GLN A 1 90 ? -0.752 -5.378 -9.303 1.00 96.50 90 GLN A CA 1
ATOM 726 C C . GLN A 1 90 ? -2.010 -4.533 -9.128 1.00 96.50 90 GLN A C 1
ATOM 728 O O . GLN A 1 90 ? -3.114 -5.044 -9.275 1.00 96.50 90 GLN A O 1
ATOM 733 N N . LEU A 1 91 ? -1.847 -3.226 -8.920 1.00 95.88 91 LEU A N 1
ATOM 734 C CA . LEU A 1 91 ? -2.947 -2.297 -8.667 1.00 95.88 91 LEU A CA 1
ATOM 735 C C . LEU A 1 91 ? -3.906 -2.237 -9.869 1.00 95.88 91 LEU A C 1
ATOM 737 O O . LEU A 1 91 ? -5.124 -2.187 -9.716 1.00 95.88 91 LEU A O 1
ATOM 741 N N . GLN A 1 92 ? -3.369 -2.318 -11.089 1.00 96.06 92 GLN A N 1
ATOM 742 C CA . GLN A 1 92 ? -4.148 -2.428 -12.328 1.00 96.06 92 GLN A CA 1
ATOM 743 C C . GLN A 1 92 ? -5.112 -3.623 -12.390 1.00 96.06 92 GLN A C 1
ATOM 745 O O . GLN A 1 92 ? -6.113 -3.532 -13.098 1.00 96.06 92 GLN A O 1
ATOM 750 N N . ARG A 1 93 ? -4.836 -4.722 -11.677 1.00 95.56 93 ARG A N 1
ATOM 751 C CA . ARG A 1 93 ? -5.715 -5.905 -11.642 1.00 95.56 93 ARG A CA 1
ATOM 752 C C . ARG A 1 93 ? -6.896 -5.738 -10.690 1.00 95.56 93 ARG A C 1
ATOM 754 O O . ARG A 1 93 ? -7.793 -6.572 -10.709 1.00 95.56 93 ARG A O 1
ATOM 761 N N . GLY A 1 94 ? -6.912 -4.662 -9.906 1.00 94.75 94 GLY A N 1
ATOM 762 C CA . GLY A 1 94 ? -7.921 -4.421 -8.888 1.00 94.75 94 GLY A CA 1
ATOM 763 C C . GLY A 1 94 ? -7.724 -5.289 -7.649 1.00 94.75 94 GLY A C 1
ATOM 764 O O . GLY A 1 94 ? -6.732 -6.000 -7.497 1.00 94.75 94 GLY A O 1
ATOM 765 N N . GLN A 1 95 ? -8.685 -5.185 -6.742 1.00 94.69 95 GLN A N 1
ATOM 766 C CA . GLN A 1 95 ? -8.760 -5.933 -5.493 1.00 94.69 95 GLN A CA 1
ATOM 767 C C . GLN A 1 95 ? -8.959 -7.429 -5.821 1.00 94.69 95 GLN A C 1
ATOM 769 O O . GLN A 1 95 ? -9.861 -7.772 -6.584 1.00 94.69 95 GLN A O 1
ATOM 774 N N . GLN A 1 96 ? -8.064 -8.304 -5.349 1.00 95.75 96 GLN A N 1
ATOM 775 C CA . GLN A 1 96 ? -8.088 -9.752 -5.650 1.00 95.75 96 GLN A CA 1
ATOM 776 C C . GLN A 1 96 ? -8.226 -10.637 -4.405 1.00 95.75 96 GLN A C 1
ATOM 778 O O . GLN A 1 96 ? -8.429 -11.837 -4.546 1.00 95.75 96 GLN A O 1
ATOM 783 N N . LEU A 1 97 ? -8.069 -10.060 -3.214 1.00 96.94 97 LEU A N 1
ATOM 784 C CA . LEU A 1 97 ? -8.066 -10.786 -1.947 1.00 96.94 97 LEU A CA 1
ATOM 785 C C . LEU A 1 97 ? -9.485 -11.039 -1.422 1.00 96.94 97 LEU A C 1
ATOM 787 O O . LEU A 1 97 ? -10.426 -10.298 -1.689 1.00 96.94 97 LEU A O 1
ATOM 791 N N . SER A 1 98 ? -9.645 -12.041 -0.585 1.00 97.88 98 SER A N 1
ATOM 792 C CA . SER A 1 98 ? -10.876 -12.286 0.147 1.00 97.88 98 SER A CA 1
ATOM 793 C C . SER A 1 98 ? -10.845 -11.448 1.424 1.00 97.88 98 SER A C 1
ATOM 795 O O . SER A 1 98 ? -10.007 -11.654 2.302 1.00 97.88 98 SER A O 1
ATOM 797 N N . LEU A 1 99 ? -11.746 -10.470 1.513 1.00 97.75 99 LEU A N 1
ATOM 798 C CA . LEU A 1 99 ? -11.875 -9.551 2.644 1.00 97.75 99 LEU A CA 1
ATOM 799 C C . LEU A 1 99 ? -13.302 -9.612 3.194 1.00 97.75 99 LEU A C 1
ATOM 801 O O . LEU A 1 99 ? -14.257 -9.765 2.432 1.00 97.75 99 LEU A O 1
ATOM 805 N N . VAL A 1 100 ? -13.450 -9.460 4.509 1.00 97.88 100 VAL A N 1
ATOM 806 C CA . VAL A 1 100 ? -14.758 -9.391 5.175 1.00 97.88 100 VAL A CA 1
ATOM 807 C C . VAL A 1 100 ? -14.934 -8.016 5.795 1.00 97.88 100 VAL A C 1
ATOM 809 O O . VAL A 1 100 ? -14.124 -7.597 6.618 1.00 97.88 100 VAL A O 1
ATOM 812 N N . VAL A 1 101 ? -16.023 -7.340 5.431 1.00 97.56 101 VAL A N 1
ATOM 813 C CA . VAL A 1 101 ? -16.511 -6.168 6.163 1.00 97.56 101 VAL A CA 1
ATOM 814 C C . VAL A 1 101 ? -17.345 -6.661 7.337 1.00 97.56 101 VAL A C 1
ATOM 816 O O . VAL A 1 101 ? -18.254 -7.472 7.157 1.00 97.56 101 VAL A O 1
ATOM 819 N N . TYR A 1 102 ? -17.043 -6.181 8.535 1.00 96.31 102 TYR A N 1
ATOM 820 C CA . TYR A 1 102 ? -17.758 -6.562 9.749 1.00 96.31 102 TYR A CA 1
ATOM 821 C C . TYR A 1 102 ? -17.883 -5.364 10.681 1.00 96.31 102 TYR A C 1
ATOM 823 O O . TYR A 1 102 ? -17.106 -4.414 10.616 1.00 96.31 102 TYR A O 1
ATOM 831 N N . TYR A 1 103 ? -18.888 -5.409 11.540 1.00 96.00 103 TYR A N 1
ATOM 832 C CA . TYR A 1 103 ? -19.073 -4.406 12.572 1.00 96.00 103 TYR A CA 1
ATOM 833 C C . TYR A 1 103 ? -18.151 -4.720 13.761 1.00 96.00 103 TYR A C 1
ATOM 835 O O . TYR A 1 103 ? -18.175 -5.834 14.288 1.00 96.00 103 TYR A O 1
ATOM 843 N N . LEU A 1 104 ? -17.314 -3.751 14.129 1.00 90.88 104 LEU A N 1
ATOM 844 C CA . LEU A 1 104 ? -16.384 -3.801 15.255 1.00 90.88 104 LEU A CA 1
ATOM 845 C C . LEU A 1 104 ? -17.126 -3.542 16.571 1.00 90.88 104 LEU A C 1
ATOM 847 O O . LEU A 1 104 ? -17.170 -4.421 17.427 1.00 90.88 104 LEU A O 1
ATOM 851 N N . ASP A 1 105 ? -17.671 -2.332 16.716 1.00 90.81 105 ASP A N 1
ATOM 852 C CA . ASP A 1 105 ? -18.425 -1.838 17.873 1.00 90.81 105 ASP A CA 1
ATOM 853 C C . ASP A 1 105 ? -19.039 -0.453 17.582 1.00 90.81 105 ASP A C 1
ATOM 855 O O . ASP A 1 105 ? -18.854 0.111 16.500 1.00 90.81 105 ASP A O 1
ATOM 859 N N . ASP A 1 106 ? -19.752 0.108 18.562 1.00 88.44 106 ASP A N 1
ATOM 860 C CA . ASP A 1 106 ? -20.460 1.391 18.452 1.00 88.44 106 ASP A CA 1
ATOM 861 C C . ASP A 1 106 ? -19.535 2.601 18.270 1.00 88.44 106 ASP A C 1
ATOM 863 O O . ASP A 1 106 ? -19.987 3.659 17.839 1.00 88.44 106 ASP A O 1
ATOM 867 N N . ILE A 1 107 ? -18.248 2.467 18.600 1.00 84.50 107 ILE A N 1
ATOM 868 C CA . ILE A 1 107 ? -17.274 3.561 18.550 1.00 84.50 107 ILE A CA 1
ATOM 869 C C . ILE A 1 107 ? -16.558 3.566 17.198 1.00 84.50 107 ILE A C 1
ATOM 871 O O . ILE A 1 107 ? -16.406 4.609 16.568 1.00 84.50 107 ILE A O 1
ATOM 875 N N . ARG A 1 108 ? -16.090 2.398 16.754 1.00 87.25 108 ARG A N 1
ATOM 876 C CA . ARG A 1 108 ? -15.277 2.223 15.542 1.00 87.25 108 ARG A CA 1
ATOM 877 C C . ARG A 1 108 ? -16.120 1.929 14.305 1.00 87.25 108 ARG A C 1
ATOM 879 O O . ARG A 1 108 ? -15.629 2.074 13.190 1.00 87.25 108 ARG A O 1
ATOM 886 N N . GLY A 1 109 ? -17.372 1.513 14.483 1.00 92.12 109 GLY A N 1
ATOM 887 C CA . GLY A 1 109 ? -18.270 1.179 13.388 1.00 92.12 109 GLY A CA 1
ATOM 888 C C . GLY A 1 109 ? -17.812 -0.071 12.642 1.00 92.12 109 GLY A C 1
ATOM 889 O O . GLY A 1 109 ? -17.702 -1.145 13.228 1.00 92.12 109 GLY A O 1
ATOM 890 N N . PHE A 1 110 ? -17.578 0.047 11.335 1.00 94.19 110 PHE A N 1
ATOM 891 C CA . PHE A 1 110 ? -17.200 -1.082 10.484 1.00 94.19 110 PHE A CA 1
ATOM 892 C C . PHE A 1 110 ? -15.690 -1.156 10.259 1.00 94.19 110 PHE A C 1
ATOM 894 O O . PHE A 1 110 ? -15.028 -0.152 10.016 1.00 94.19 110 PHE A O 1
ATOM 901 N N . GLY A 1 111 ? -15.169 -2.378 10.287 1.00 94.38 111 GLY A N 1
ATOM 902 C CA . GLY A 1 111 ? -13.793 -2.711 9.954 1.00 94.38 111 GLY A CA 1
ATOM 903 C C . GLY A 1 111 ? -13.713 -3.694 8.796 1.00 94.38 111 GLY A C 1
ATOM 904 O O . GLY A 1 111 ? -14.720 -4.215 8.307 1.00 94.38 111 GLY A O 1
ATOM 905 N N . VAL A 1 112 ? -12.481 -3.976 8.385 1.00 96.56 112 VAL A N 1
ATOM 906 C CA . VAL A 1 112 ? -12.164 -4.998 7.389 1.00 96.56 112 VAL A CA 1
ATOM 907 C C . VAL A 1 112 ? -11.236 -6.022 8.027 1.00 96.56 112 VAL A C 1
ATOM 909 O O . VAL A 1 112 ? -10.276 -5.647 8.691 1.00 96.56 112 VAL A O 1
ATOM 912 N N . LYS A 1 113 ? -11.506 -7.308 7.808 1.00 96.88 113 LYS A N 1
ATOM 913 C CA . LYS A 1 113 ? -10.643 -8.425 8.212 1.00 96.88 113 LYS A CA 1
ATOM 914 C C . LYS A 1 113 ? -10.180 -9.235 7.012 1.00 96.88 113 LYS A C 1
ATOM 916 O O . LYS A 1 113 ? -10.885 -9.323 6.001 1.00 96.88 113 LYS A O 1
ATOM 921 N N . ALA A 1 114 ? -9.016 -9.859 7.152 1.00 98.25 114 ALA A N 1
ATOM 922 C CA . ALA A 1 114 ? -8.497 -10.812 6.182 1.00 98.25 114 ALA A CA 1
ATOM 923 C C . ALA A 1 114 ? -9.322 -12.113 6.209 1.00 98.25 114 ALA A C 1
ATOM 925 O O . ALA A 1 114 ? -9.498 -12.723 7.263 1.00 98.25 114 ALA A O 1
ATOM 926 N N . ALA A 1 115 ? -9.830 -12.552 5.054 1.00 98.12 115 ALA A N 1
ATOM 927 C CA . ALA A 1 115 ? -10.522 -13.840 4.905 1.00 98.12 115 ALA A CA 1
ATOM 928 C C . ALA A 1 115 ? -9.622 -14.930 4.293 1.00 98.12 115 ALA A C 1
ATOM 930 O O . ALA A 1 115 ? -10.027 -16.083 4.169 1.00 98.12 115 ALA A O 1
ATOM 931 N N . GLU A 1 116 ? -8.402 -14.558 3.916 1.00 98.31 116 GLU A N 1
ATOM 932 C CA . GLU A 1 116 ? -7.311 -15.433 3.496 1.00 98.31 116 GLU A CA 1
ATOM 933 C C . GLU A 1 116 ? -5.973 -14.836 3.972 1.00 98.31 116 GLU A C 1
ATOM 935 O O . GLU A 1 116 ? -5.934 -13.634 4.250 1.00 98.31 116 GLU A O 1
ATOM 940 N N . PRO A 1 117 ? -4.883 -15.621 4.078 1.00 98.44 117 PRO A N 1
ATOM 941 C CA . PRO A 1 117 ? -3.579 -15.088 4.472 1.00 98.44 117 PRO A CA 1
ATOM 942 C C . PRO A 1 117 ? -3.075 -14.027 3.484 1.00 98.44 117 PRO A C 1
ATOM 944 O O . PRO A 1 117 ? -3.065 -14.258 2.271 1.00 98.44 117 PRO A O 1
ATOM 947 N N . ILE A 1 118 ? -2.598 -12.890 3.995 1.00 98.62 118 ILE A N 1
ATOM 948 C CA . ILE A 1 118 ? -2.049 -11.788 3.191 1.00 98.62 118 ILE A CA 1
ATOM 949 C C . ILE A 1 118 ? -0.565 -11.642 3.514 1.00 98.62 118 ILE A C 1
ATOM 951 O O . ILE A 1 118 ? -0.185 -11.485 4.668 1.00 98.62 118 ILE A O 1
ATOM 955 N N . LYS A 1 119 ? 0.293 -11.669 2.497 1.00 98.19 119 LYS A N 1
ATOM 956 C CA . LYS A 1 119 ? 1.744 -11.555 2.680 1.00 98.19 119 LYS A CA 1
ATOM 957 C C . LYS A 1 119 ? 2.190 -10.103 2.785 1.00 98.19 119 LYS A C 1
ATOM 959 O O . LYS A 1 119 ? 1.664 -9.228 2.096 1.00 98.19 119 LYS A O 1
ATOM 964 N N . LYS A 1 120 ? 3.270 -9.863 3.523 1.00 97.62 120 LYS A N 1
ATOM 965 C CA . LYS A 1 120 ? 4.005 -8.599 3.510 1.00 97.62 120 LYS A CA 1
ATOM 966 C C . LYS A 1 120 ? 4.319 -8.161 2.074 1.00 97.62 120 LYS A C 1
ATOM 968 O O . LYS A 1 120 ? 4.827 -8.931 1.259 1.00 97.62 120 LYS A O 1
ATOM 973 N N . GLY A 1 121 ? 4.035 -6.897 1.773 1.00 96.69 121 GLY A N 1
ATOM 974 C CA . GLY A 1 121 ? 4.208 -6.287 0.455 1.00 96.69 121 GLY A CA 1
ATOM 975 C C . GLY A 1 121 ? 3.084 -6.591 -0.539 1.00 96.69 121 GLY A C 1
ATOM 976 O O . GLY A 1 121 ? 3.104 -6.061 -1.649 1.00 96.69 121 GLY A O 1
ATOM 977 N N . GLN A 1 122 ? 2.097 -7.418 -0.190 1.00 97.94 122 GLN A N 1
ATOM 978 C CA . GLN A 1 122 ? 0.989 -7.737 -1.086 1.00 97.94 122 GLN A CA 1
ATOM 979 C C . GLN A 1 122 ? 0.037 -6.546 -1.233 1.00 97.94 122 GLN A C 1
ATOM 981 O O . GLN A 1 122 ? -0.267 -5.844 -0.266 1.00 97.94 122 GLN A O 1
ATOM 986 N N . PHE A 1 123 ? -0.426 -6.311 -2.461 1.00 97.69 123 PHE A N 1
ATOM 987 C CA . PHE A 1 123 ? -1.464 -5.324 -2.745 1.00 97.69 123 PHE A CA 1
ATOM 988 C C . PHE A 1 123 ? -2.806 -5.801 -2.183 1.00 97.69 123 PHE A C 1
ATOM 990 O O . PHE A 1 123 ? -3.231 -6.916 -2.485 1.00 97.69 123 PHE A O 1
ATOM 997 N N . ILE A 1 124 ? -3.465 -4.956 -1.389 1.00 97.44 124 ILE A N 1
ATOM 998 C CA . ILE A 1 124 ? -4.750 -5.273 -0.758 1.00 97.44 124 ILE A CA 1
ATOM 999 C C . ILE A 1 124 ? -5.898 -4.686 -1.575 1.00 97.44 124 ILE A C 1
ATOM 1001 O O . ILE A 1 124 ? -6.752 -5.423 -2.066 1.00 97.44 124 ILE A O 1
ATOM 1005 N N . SER A 1 125 ? -5.925 -3.359 -1.711 1.00 95.38 125 SER A N 1
ATOM 1006 C CA . SER A 1 125 ? -6.977 -2.626 -2.414 1.00 95.38 125 SER A CA 1
ATOM 1007 C C . SER A 1 125 ? -6.506 -1.222 -2.796 1.00 95.38 125 SER A C 1
ATOM 1009 O O . SER A 1 125 ? -5.466 -0.743 -2.345 1.00 95.38 125 SER A O 1
ATOM 1011 N N . GLU A 1 126 ? -7.286 -0.549 -3.631 1.00 94.25 126 GLU A N 1
ATOM 1012 C CA . GLU A 1 126 ? -7.131 0.870 -3.930 1.00 94.25 126 GLU A CA 1
ATOM 1013 C C . GLU A 1 126 ? -8.044 1.701 -3.022 1.00 94.25 126 GLU A C 1
ATOM 1015 O O . GLU A 1 126 ? -9.195 1.332 -2.782 1.00 94.25 126 GLU A O 1
ATOM 1020 N N . TYR A 1 127 ? -7.539 2.837 -2.544 1.00 91.19 127 TYR A N 1
ATOM 1021 C CA . TYR A 1 127 ? -8.368 3.858 -1.919 1.00 91.19 127 TYR A CA 1
ATOM 1022 C C . TYR A 1 127 ? -9.088 4.639 -3.021 1.00 91.19 127 TYR A C 1
ATOM 1024 O O . TYR A 1 127 ? -8.493 5.474 -3.707 1.00 91.19 127 TYR A O 1
ATOM 1032 N N . VAL A 1 128 ? -10.360 4.311 -3.228 1.00 91.31 128 VAL A N 1
ATOM 1033 C CA . VAL A 1 128 ? -11.211 4.885 -4.275 1.00 91.31 128 VAL A CA 1
ATOM 1034 C C . VAL A 1 128 ? -12.221 5.855 -3.673 1.00 91.31 128 VAL A C 1
ATOM 1036 O O . VAL A 1 128 ? -12.683 5.667 -2.552 1.00 91.31 128 VAL A O 1
ATOM 1039 N N . GLY A 1 129 ? -12.592 6.883 -4.431 1.00 89.62 129 GLY A N 1
ATOM 1040 C CA . GLY A 1 129 ? -13.543 7.889 -3.974 1.00 89.62 129 GLY A CA 1
ATOM 1041 C C . GLY A 1 129 ? -13.754 8.996 -4.997 1.00 89.62 129 GLY A C 1
ATOM 1042 O O . GLY A 1 129 ? -13.354 8.882 -6.159 1.00 89.62 129 GLY A O 1
ATOM 1043 N N . GLU A 1 130 ? -14.390 10.076 -4.556 1.00 87.62 130 GLU A N 1
ATOM 1044 C CA . GLU A 1 130 ? -14.583 11.264 -5.378 1.00 87.62 130 GLU A CA 1
ATOM 1045 C C . GLU A 1 130 ? -13.362 12.182 -5.296 1.00 87.62 130 GLU A C 1
ATOM 1047 O O . GLU A 1 130 ? -12.931 12.589 -4.219 1.00 87.62 130 GLU A O 1
ATOM 1052 N N . MET A 1 131 ? -12.820 12.550 -6.454 1.00 85.25 131 MET A N 1
ATOM 1053 C CA . MET A 1 131 ? -11.733 13.515 -6.515 1.00 85.25 131 MET A CA 1
ATOM 1054 C C . MET A 1 131 ? -12.273 14.935 -6.438 1.00 85.25 131 MET A C 1
ATOM 1056 O O . MET A 1 131 ? -13.010 15.370 -7.324 1.00 85.25 131 MET A O 1
ATOM 1060 N N . ARG A 1 132 ? -11.849 15.678 -5.416 1.00 80.94 132 ARG A N 1
ATOM 1061 C CA . ARG A 1 132 ? -12.233 17.077 -5.223 1.00 80.94 132 ARG A CA 1
ATOM 1062 C C . ARG A 1 132 ? -11.013 17.966 -5.042 1.00 80.94 132 ARG A C 1
ATOM 1064 O O . ARG A 1 132 ? -10.007 17.567 -4.465 1.00 80.94 132 ARG A O 1
ATOM 1071 N N . VAL A 1 133 ? -11.120 19.190 -5.545 1.00 81.25 133 VAL A N 1
ATOM 1072 C CA . VAL A 1 133 ? -10.163 20.259 -5.250 1.00 81.25 133 VAL A CA 1
ATOM 1073 C C . VAL A 1 133 ? -10.632 20.941 -3.973 1.00 81.25 133 VAL A C 1
ATOM 1075 O O . VAL A 1 133 ? -11.779 21.381 -3.922 1.00 81.25 133 VAL A O 1
ATOM 1078 N N . LEU A 1 134 ? -9.756 21.028 -2.969 1.00 74.56 134 LEU A N 1
ATOM 1079 C CA . LEU A 1 134 ? -10.058 21.728 -1.721 1.00 74.56 134 LEU A CA 1
ATOM 1080 C C . LEU A 1 134 ? -10.366 23.200 -2.012 1.00 74.56 134 LEU A C 1
ATOM 1082 O O . LEU A 1 134 ? -9.574 23.893 -2.657 1.00 74.56 134 LEU A O 1
ATOM 1086 N N . LYS A 1 135 ? -11.525 23.665 -1.545 1.00 79.75 135 LYS A N 1
ATOM 1087 C CA . LYS A 1 135 ? -11.927 25.068 -1.616 1.00 79.75 135 LYS A CA 1
ATOM 1088 C C . LYS A 1 135 ? -11.719 25.715 -0.258 1.00 79.75 135 LYS A C 1
ATOM 1090 O O . LYS A 1 135 ? -12.097 25.160 0.769 1.00 79.75 135 LYS A O 1
ATOM 1095 N N . GLU A 1 136 ? -11.130 26.901 -0.271 1.00 79.25 136 GLU A N 1
ATOM 1096 C CA . GLU A 1 136 ? -10.954 27.695 0.938 1.00 79.25 136 GLU A CA 1
ATOM 1097 C C . GLU A 1 136 ? -12.323 27.977 1.586 1.00 79.25 136 GLU A C 1
ATOM 1099 O O . GLU A 1 136 ? -13.242 28.457 0.920 1.00 79.25 136 GLU A O 1
ATOM 1104 N N . GLY A 1 137 ? -12.468 27.627 2.868 1.00 79.06 137 GLY A N 1
ATOM 1105 C CA . GLY A 1 137 ? -13.696 27.835 3.643 1.00 79.06 137 GLY A CA 1
ATOM 1106 C C . GLY A 1 137 ? -14.806 26.788 3.464 1.00 79.06 137 GLY A C 1
ATOM 1107 O O . GLY A 1 137 ? -15.910 27.004 3.960 1.00 79.06 137 GLY A O 1
ATOM 1108 N N . GLU A 1 138 ? -14.565 25.670 2.770 1.00 80.44 138 GLU A N 1
ATOM 1109 C CA . GLU A 1 138 ? -15.536 24.567 2.698 1.00 80.44 138 GLU A CA 1
ATOM 1110 C C . GLU A 1 138 ? -15.626 23.824 4.042 1.00 80.44 138 GLU A C 1
ATOM 1112 O O . GLU A 1 138 ? -14.623 23.332 4.549 1.00 80.44 138 GLU A O 1
ATOM 1117 N N . VAL A 1 139 ? -16.837 23.719 4.600 1.00 77.38 139 VAL A N 1
ATOM 1118 C CA . VAL A 1 139 ? -17.122 22.940 5.816 1.00 77.38 139 VAL A CA 1
ATOM 1119 C C . VAL A 1 139 ? -17.865 21.673 5.417 1.00 77.38 139 VAL A C 1
ATOM 1121 O O . VAL A 1 139 ? -18.969 21.742 4.870 1.00 77.38 139 VAL A O 1
ATOM 1124 N N . ARG A 1 140 ? -17.270 20.513 5.688 1.00 79.88 140 ARG A N 1
ATOM 1125 C CA . ARG A 1 140 ? -17.884 19.197 5.492 1.00 79.88 140 ARG A CA 1
ATOM 1126 C C . ARG A 1 140 ? -17.193 18.156 6.360 1.00 79.88 140 ARG A C 1
ATOM 1128 O O . ARG A 1 140 ? -16.147 18.431 6.932 1.00 79.88 140 ARG A O 1
ATOM 1135 N N . ASP A 1 141 ? -17.756 16.955 6.389 1.00 75.38 141 ASP A N 1
ATOM 1136 C CA . ASP A 1 141 ? -17.061 15.796 6.937 1.00 75.38 141 ASP A CA 1
ATOM 1137 C C . ASP A 1 141 ? -15.866 15.423 6.039 1.00 75.38 141 ASP A C 1
ATOM 1139 O O . ASP A 1 141 ? -16.013 15.222 4.825 1.00 75.38 141 ASP A O 1
ATOM 1143 N N . THR A 1 142 ? -14.681 15.389 6.641 1.00 71.88 142 THR A N 1
ATOM 1144 C CA . THR A 1 142 ? -13.385 15.062 6.031 1.00 71.88 142 THR A CA 1
ATOM 1145 C C . THR A 1 142 ? -12.805 13.760 6.590 1.00 71.88 142 THR A C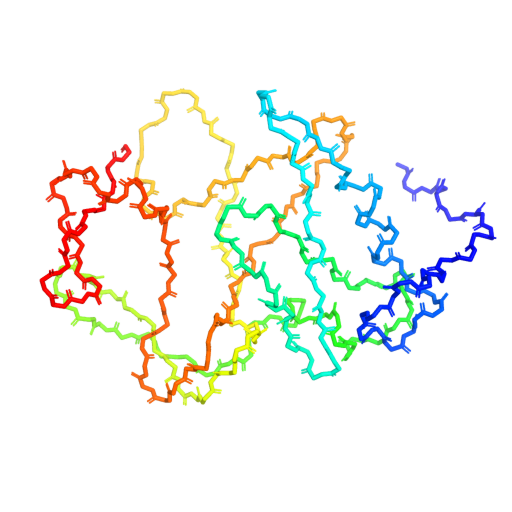 1
ATOM 1147 O O . THR A 1 142 ? -11.685 13.393 6.246 1.00 71.88 142 THR A O 1
ATOM 1150 N N . SER A 1 143 ? -13.570 13.009 7.396 1.00 70.50 143 SER A N 1
ATOM 1151 C CA . SER A 1 143 ? -13.118 11.764 8.044 1.00 70.50 143 SER A CA 1
ATOM 1152 C C . SER A 1 143 ? -12.603 10.705 7.057 1.00 70.50 143 SER A C 1
ATOM 1154 O O . SER A 1 143 ? -11.818 9.835 7.429 1.00 70.50 143 SER A O 1
ATOM 1156 N N . TYR A 1 144 ? -13.028 10.785 5.792 1.00 71.06 144 TYR A N 1
ATOM 1157 C CA . TYR A 1 144 ? -12.631 9.891 4.698 1.00 71.06 144 TYR A CA 1
ATOM 1158 C C . TYR A 1 144 ? -11.866 10.622 3.589 1.00 71.06 144 TYR A C 1
ATOM 1160 O O . TYR A 1 144 ? -11.904 10.224 2.425 1.00 71.06 144 TYR A O 1
ATOM 1168 N N . ASP A 1 145 ? -11.194 11.719 3.917 1.00 79.62 145 ASP A N 1
ATOM 1169 C CA . ASP A 1 145 ? -10.356 12.406 2.952 1.00 79.62 145 ASP A CA 1
ATOM 1170 C C . ASP A 1 145 ? -8.943 11.830 2.955 1.00 79.62 145 ASP A C 1
ATOM 1172 O O . ASP A 1 145 ? -8.288 11.701 3.986 1.00 79.62 145 ASP A O 1
ATOM 1176 N N . ALA A 1 146 ? -8.432 11.552 1.758 1.00 74.88 146 ALA A N 1
ATOM 1177 C CA . ALA A 1 146 ? -7.014 11.329 1.531 1.00 74.88 146 ALA A CA 1
ATOM 1178 C C . ALA A 1 146 ? -6.453 12.506 0.725 1.00 74.88 146 ALA A C 1
ATOM 1180 O O . ALA A 1 146 ? -6.717 12.650 -0.472 1.00 74.88 146 ALA A O 1
ATOM 1181 N N . GLY A 1 147 ? -5.675 13.363 1.385 1.00 71.38 147 GLY A N 1
ATOM 1182 C CA . GLY A 1 147 ? -4.999 14.480 0.734 1.00 71.38 147 GLY A CA 1
ATOM 1183 C C . GLY A 1 147 ? -3.779 14.015 -0.062 1.00 71.38 147 GLY A C 1
ATOM 1184 O O . GLY A 1 147 ? -2.932 13.285 0.448 1.00 71.38 147 GLY A O 1
ATOM 1185 N N . PHE A 1 148 ? -3.640 14.483 -1.301 1.00 71.50 148 PHE A N 1
ATOM 1186 C CA . PHE A 1 148 ? -2.386 14.388 -2.045 1.00 71.50 148 PHE A CA 1
ATOM 1187 C C . PHE A 1 148 ? -2.043 15.740 -2.666 1.00 71.50 148 PHE A C 1
ATOM 1189 O O . PHE A 1 148 ? -2.905 16.455 -3.177 1.00 71.50 148 PHE A O 1
ATOM 1196 N N . ALA A 1 149 ? -0.762 16.096 -2.645 1.00 65.69 149 ALA A N 1
ATOM 1197 C CA . ALA A 1 149 ? -0.269 17.217 -3.427 1.00 65.69 149 ALA A CA 1
ATOM 1198 C C . ALA A 1 149 ? 0.014 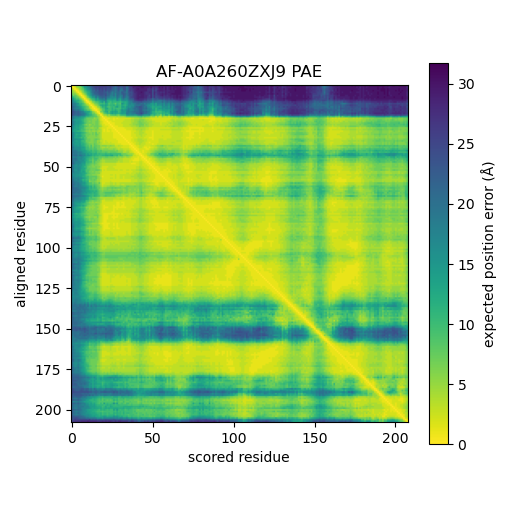16.743 -4.857 1.00 65.69 149 ALA A C 1
ATOM 1200 O O . ALA A 1 149 ? 0.559 15.658 -5.068 1.00 65.69 149 ALA A O 1
ATOM 1201 N N . LEU A 1 150 ? -0.317 17.562 -5.858 1.00 61.56 150 LEU A N 1
ATOM 1202 C CA . LEU A 1 150 ? 0.162 17.329 -7.219 1.00 61.56 150 LEU A CA 1
ATOM 1203 C C . LEU A 1 150 ? 1.691 17.441 -7.208 1.00 61.56 150 LEU A C 1
ATOM 1205 O O . LEU A 1 150 ? 2.237 18.538 -7.083 1.00 61.56 150 LEU A O 1
ATOM 1209 N N . LEU A 1 151 ? 2.369 16.299 -7.347 1.00 58.34 151 LEU A N 1
ATOM 1210 C CA . LEU A 1 151 ? 3.827 16.152 -7.212 1.00 58.34 151 LEU A CA 1
ATOM 1211 C C . LEU A 1 151 ? 4.629 16.919 -8.284 1.00 58.34 151 LEU A C 1
ATOM 1213 O O . LEU A 1 151 ? 5.854 16.946 -8.245 1.00 58.34 151 LEU A O 1
ATOM 1217 N N . ASN A 1 152 ? 3.962 17.590 -9.230 1.00 55.31 152 ASN A N 1
ATOM 1218 C CA . ASN A 1 152 ? 4.606 18.504 -10.165 1.00 55.31 152 ASN A CA 1
ATOM 1219 C C . ASN A 1 152 ? 3.622 19.568 -10.687 1.00 55.31 152 ASN A C 1
ATOM 1221 O O . ASN A 1 152 ? 2.766 19.285 -11.525 1.00 55.31 152 ASN A O 1
ATOM 1225 N N . ARG A 1 153 ? 3.775 20.816 -10.221 1.00 51.69 153 ARG A N 1
ATOM 1226 C CA . ARG A 1 153 ? 2.939 21.968 -10.622 1.00 51.69 153 ARG A CA 1
ATOM 1227 C C . ARG A 1 153 ? 3.191 22.455 -12.059 1.00 51.69 153 ARG A C 1
ATOM 1229 O O . ARG A 1 153 ? 2.427 23.271 -12.559 1.00 51.69 153 ARG A O 1
ATOM 1236 N N . ASN A 1 154 ? 4.242 21.962 -12.722 1.00 51.09 154 ASN A N 1
ATOM 1237 C CA . ASN A 1 154 ? 4.656 22.397 -14.062 1.00 51.09 154 ASN A CA 1
ATOM 1238 C C . ASN A 1 154 ? 4.159 21.476 -15.191 1.00 51.09 154 ASN A C 1
ATOM 1240 O O . ASN A 1 154 ? 4.479 21.704 -16.361 1.00 51.09 154 ASN A O 1
ATOM 1244 N N . LEU A 1 155 ? 3.405 20.418 -14.879 1.00 55.06 155 LEU A N 1
ATOM 1245 C CA . LEU A 1 155 ? 2.844 19.540 -15.902 1.00 55.06 155 LEU A CA 1
ATOM 1246 C C . LEU A 1 155 ? 1.604 20.177 -16.540 1.00 55.06 155 LEU A C 1
ATOM 1248 O O . LEU A 1 155 ? 0.679 20.582 -15.844 1.00 55.06 155 LEU A O 1
ATOM 1252 N N . LYS A 1 156 ? 1.571 20.219 -17.880 1.00 56.50 156 LYS A N 1
ATOM 1253 C CA . LYS A 1 156 ? 0.385 20.650 -18.647 1.00 56.50 156 LYS A CA 1
ATOM 1254 C C . LYS A 1 156 ? -0.817 19.718 -18.454 1.00 56.50 156 LYS A C 1
ATOM 1256 O O . LYS A 1 156 ? -1.942 20.182 -18.579 1.00 56.50 156 LYS A O 1
ATOM 1261 N N . ASP A 1 157 ? -0.557 18.449 -18.138 1.00 59.97 157 ASP A N 1
ATOM 1262 C CA . ASP A 1 157 ? -1.551 17.452 -17.740 1.00 59.97 157 ASP A CA 1
ATOM 1263 C C . ASP A 1 157 ? -1.220 16.996 -16.308 1.00 59.97 157 ASP A C 1
ATOM 1265 O O . ASP A 1 157 ? -0.142 16.426 -16.101 1.00 59.97 157 ASP A O 1
ATOM 1269 N N . PRO A 1 158 ? -2.084 17.247 -15.308 1.00 64.12 158 PRO A N 1
ATOM 1270 C CA . PRO A 1 158 ? -1.801 16.860 -13.934 1.00 64.12 158 PRO A CA 1
ATOM 1271 C C . PRO A 1 158 ? -1.677 15.337 -13.836 1.00 64.12 158 PRO A C 1
ATOM 1273 O O . PRO A 1 158 ? -2.563 14.590 -14.251 1.00 64.12 158 PRO A O 1
ATOM 1276 N N . LEU A 1 159 ? -0.564 14.866 -13.272 1.00 73.62 159 LEU A N 1
ATOM 1277 C CA . LEU A 1 159 ? -0.437 13.468 -12.885 1.00 73.62 159 LEU A CA 1
ATOM 1278 C C . LEU A 1 159 ? -1.227 13.256 -11.606 1.00 73.62 159 LEU A C 1
ATOM 1280 O O . LEU A 1 159 ? -0.813 13.673 -10.527 1.00 73.62 159 LEU A O 1
ATOM 1284 N N . ILE A 1 160 ? -2.369 12.608 -11.762 1.00 80.81 160 ILE A N 1
ATOM 1285 C CA . ILE A 1 160 ? -3.239 12.234 -10.662 1.00 80.81 160 ILE A CA 1
ATOM 1286 C C . ILE A 1 160 ? -2.786 10.852 -10.164 1.00 80.81 160 ILE A C 1
ATOM 1288 O O . ILE A 1 160 ? -2.884 9.879 -10.922 1.00 80.81 160 ILE A O 1
ATOM 1292 N N . PRO A 1 161 ? -2.233 10.742 -8.943 1.00 86.06 161 PRO A N 1
ATOM 1293 C CA . PRO A 1 161 ? -1.827 9.459 -8.393 1.00 86.06 161 PRO A CA 1
ATOM 1294 C C . PRO A 1 161 ? -3.047 8.598 -8.048 1.00 86.06 161 PRO A C 1
ATOM 1296 O O . PRO A 1 161 ? -4.114 9.102 -7.708 1.00 86.06 161 PRO A O 1
ATOM 1299 N N . ARG A 1 162 ? -2.857 7.279 -8.101 1.00 90.81 162 ARG A N 1
ATOM 1300 C CA . ARG A 1 162 ? -3.764 6.292 -7.503 1.00 90.81 162 ARG A CA 1
ATOM 1301 C C . ARG A 1 162 ? -3.183 5.871 -6.160 1.00 90.81 162 ARG A C 1
ATOM 1303 O O . ARG A 1 162 ? -1.969 5.678 -6.061 1.00 90.81 162 ARG A O 1
ATOM 1310 N N . ILE A 1 163 ? -4.026 5.725 -5.146 1.00 91.00 163 ILE A N 1
ATOM 1311 C CA . ILE A 1 163 ? -3.593 5.392 -3.787 1.00 91.00 163 ILE A CA 1
ATOM 1312 C C . ILE A 1 163 ? -3.782 3.889 -3.580 1.00 91.00 163 ILE A C 1
ATOM 1314 O O . ILE A 1 163 ? -4.901 3.401 -3.462 1.00 91.00 163 ILE A O 1
ATOM 1318 N N . GLY A 1 164 ? -2.679 3.143 -3.567 1.00 93.38 164 GLY A N 1
ATOM 1319 C CA . GLY A 1 164 ? -2.690 1.706 -3.290 1.00 93.38 164 GLY A CA 1
ATOM 1320 C C . GLY A 1 164 ? -2.410 1.404 -1.822 1.00 93.38 164 GLY A C 1
ATOM 1321 O O . GLY A 1 164 ? -1.473 1.960 -1.251 1.00 93.38 164 GLY A O 1
ATOM 1322 N N . VAL A 1 165 ? -3.178 0.484 -1.244 1.00 94.69 165 VAL A N 1
ATOM 1323 C CA . VAL A 1 165 ? -2.978 -0.051 0.107 1.00 94.69 165 VAL A CA 1
ATOM 1324 C C . VAL A 1 165 ? -2.239 -1.384 0.004 1.00 94.69 165 VAL A C 1
ATOM 1326 O O . VAL A 1 165 ? -2.651 -2.276 -0.742 1.00 94.69 165 VAL A O 1
ATOM 1329 N N . TYR A 1 166 ? -1.144 -1.518 0.752 1.00 95.69 166 TYR A N 1
ATOM 1330 C CA . TYR A 1 166 ? -0.286 -2.705 0.767 1.00 95.69 166 TYR A CA 1
ATOM 1331 C C . TYR A 1 166 ? -0.075 -3.187 2.200 1.00 95.69 166 TYR A C 1
ATOM 1333 O O . TYR A 1 166 ? 0.028 -2.373 3.117 1.00 95.69 166 TYR A O 1
ATOM 1341 N N . ALA A 1 167 ? 0.045 -4.500 2.381 1.00 96.81 167 ALA A N 1
ATOM 1342 C CA . ALA A 1 167 ? 0.347 -5.091 3.679 1.00 96.81 167 ALA A CA 1
ATOM 1343 C C . ALA A 1 167 ? 1.790 -4.763 4.103 1.00 96.81 167 ALA A C 1
ATOM 1345 O O . ALA A 1 167 ? 2.735 -5.034 3.360 1.00 96.81 167 ALA A O 1
ATOM 1346 N N . LEU A 1 168 ? 1.989 -4.193 5.294 1.00 94.31 168 LEU A N 1
ATOM 1347 C CA . LEU A 1 168 ? 3.332 -3.883 5.821 1.00 94.31 168 LEU A CA 1
ATOM 1348 C C . LEU A 1 168 ? 4.009 -5.079 6.512 1.00 94.31 168 LEU A C 1
ATOM 1350 O O . LEU A 1 168 ? 5.228 -5.083 6.708 1.00 94.31 168 LEU A O 1
ATOM 1354 N N . GLN A 1 169 ? 3.222 -6.098 6.832 1.00 95.44 169 GLN A N 1
ATOM 1355 C CA . GLN A 1 169 ? 3.604 -7.356 7.464 1.00 95.44 169 GLN A CA 1
ATOM 1356 C C . GLN A 1 169 ? 2.698 -8.475 6.941 1.00 95.44 169 GLN A C 1
ATOM 1358 O O . GLN A 1 169 ? 1.759 -8.191 6.196 1.00 95.44 169 GLN A O 1
ATOM 1363 N N . ASP A 1 170 ? 2.998 -9.722 7.294 1.00 98.00 170 ASP A N 1
ATOM 1364 C CA . ASP A 1 170 ? 2.064 -10.823 7.058 1.00 98.00 170 ASP A CA 1
ATOM 1365 C C . ASP A 1 170 ? 0.818 -10.621 7.942 1.00 98.00 170 ASP A C 1
ATOM 1367 O O . ASP A 1 170 ? 0.936 -10.124 9.063 1.00 98.00 170 ASP A O 1
ATOM 1371 N N . ILE A 1 171 ? -0.361 -10.939 7.407 1.00 98.38 171 ILE A N 1
ATOM 1372 C CA . ILE A 1 171 ? -1.662 -10.814 8.072 1.00 98.38 171 ILE A CA 1
ATOM 1373 C C . ILE A 1 171 ? -2.349 -12.175 7.986 1.00 98.38 171 ILE A C 1
ATOM 1375 O O . ILE A 1 171 ? -2.566 -12.707 6.890 1.00 98.38 171 ILE A O 1
ATOM 1379 N N . GLU A 1 172 ? -2.682 -12.733 9.141 1.00 98.44 172 GLU A N 1
ATOM 1380 C CA . GLU A 1 172 ? -3.335 -14.030 9.262 1.00 98.44 172 GLU A CA 1
ATOM 1381 C C . GLU A 1 172 ? -4.852 -13.930 9.052 1.00 98.44 172 GLU A C 1
ATOM 1383 O O . GLU A 1 172 ? -5.471 -12.866 9.136 1.00 98.44 172 GLU A O 1
ATOM 1388 N N . VAL A 1 173 ? -5.484 -15.072 8.776 1.00 98.38 173 VAL A N 1
ATOM 1389 C CA . VAL A 1 173 ? -6.942 -15.136 8.601 1.00 98.38 173 VAL A CA 1
ATOM 1390 C C . VAL A 1 173 ? -7.649 -14.677 9.878 1.00 98.38 173 VAL A C 1
ATOM 1392 O O . VAL A 1 173 ? -7.404 -15.199 10.963 1.00 98.38 173 VAL A O 1
ATOM 1395 N N . GLY A 1 174 ? -8.584 -13.741 9.732 1.00 96.81 174 GLY A N 1
ATOM 1396 C CA . GLY A 1 174 ? -9.369 -13.176 10.826 1.00 96.81 174 GLY A CA 1
ATOM 1397 C C . GLY A 1 174 ? -8.748 -11.946 11.492 1.00 96.81 174 GLY A C 1
ATOM 1398 O O . GLY A 1 174 ? -9.433 -11.323 12.306 1.00 96.81 174 GLY A O 1
ATOM 1399 N N . GLU A 1 175 ? -7.514 -11.571 11.142 1.00 97.06 175 GLU A N 1
ATOM 1400 C CA . GLU A 1 175 ? -6.885 -10.339 11.625 1.00 97.06 175 GLU A CA 1
ATOM 1401 C C . GLU A 1 175 ? -7.431 -9.090 10.922 1.00 97.06 175 GLU A C 1
ATOM 1403 O O . GLU A 1 175 ? -7.843 -9.124 9.755 1.00 97.06 175 GLU A O 1
ATOM 1408 N N . ASP A 1 176 ? -7.421 -7.974 11.652 1.00 95.00 176 ASP A N 1
ATOM 1409 C CA . ASP A 1 176 ? -7.907 -6.680 11.179 1.00 95.00 176 ASP A CA 1
ATOM 1410 C C . ASP A 1 176 ? -6.945 -6.091 10.140 1.00 95.00 176 ASP A C 1
ATOM 1412 O O . ASP A 1 176 ? -5.751 -5.906 10.386 1.00 95.00 176 ASP A O 1
ATOM 1416 N N . VAL A 1 177 ? -7.483 -5.708 8.983 1.00 95.25 177 VAL A N 1
ATOM 1417 C CA . VAL A 1 177 ? -6.768 -4.912 7.986 1.00 95.25 177 VAL A CA 1
ATOM 1418 C C . VAL A 1 177 ? -6.955 -3.444 8.343 1.00 95.25 177 VAL A C 1
ATOM 1420 O O . VAL A 1 177 ? -8.020 -2.863 8.132 1.00 95.25 177 VAL A O 1
ATOM 1423 N N . THR A 1 178 ? -5.903 -2.837 8.883 1.00 92.44 178 THR A N 1
ATOM 1424 C CA . THR A 1 178 ? -5.914 -1.446 9.343 1.00 92.44 178 THR A CA 1
ATOM 1425 C C . THR A 1 178 ? -4.971 -0.579 8.518 1.00 92.44 178 THR A C 1
ATOM 1427 O O . THR A 1 178 ? -3.950 -1.035 8.002 1.00 92.44 178 THR A O 1
ATOM 1430 N N . VAL A 1 179 ? -5.323 0.699 8.387 1.00 88.38 179 VAL A N 1
ATOM 1431 C CA . VAL A 1 179 ? -4.469 1.731 7.794 1.00 88.38 179 VAL A CA 1
ATOM 1432 C C . VAL A 1 179 ? -4.271 2.848 8.808 1.00 88.38 179 VAL A C 1
ATOM 1434 O O . VAL A 1 179 ? -5.197 3.221 9.527 1.00 88.38 179 VAL A O 1
ATOM 1437 N N . SER A 1 180 ? -3.056 3.384 8.889 1.00 78.81 180 SER A N 1
ATOM 1438 C CA . SER A 1 180 ? -2.795 4.575 9.694 1.00 78.81 180 SER A CA 1
ATOM 1439 C C . SER A 1 180 ? -3.270 5.805 8.928 1.00 78.81 180 SER A C 1
ATOM 1441 O O . SER A 1 180 ? -2.676 6.171 7.917 1.00 78.81 180 SER A O 1
ATOM 1443 N N . TYR A 1 181 ? -4.336 6.435 9.415 1.00 72.31 181 TYR A N 1
ATOM 1444 C CA . TYR A 1 181 ? -4.884 7.671 8.845 1.00 72.31 181 TYR A CA 1
ATOM 1445 C C . TYR A 1 181 ? -3.958 8.876 9.058 1.00 72.31 181 TYR A C 1
ATOM 1447 O O . TYR A 1 181 ? -3.934 9.800 8.252 1.00 72.31 181 TYR A O 1
ATOM 1455 N N . TRP A 1 182 ? -3.161 8.838 10.127 1.00 73.75 182 TRP A N 1
ATOM 1456 C CA . TRP A 1 182 ? -2.339 9.951 10.585 1.00 73.75 182 TRP A CA 1
ATOM 1457 C C . TRP A 1 182 ? -0.929 9.490 10.946 1.00 73.75 182 TRP A C 1
ATOM 1459 O O . TRP A 1 182 ? -0.709 8.323 11.284 1.00 73.75 182 TRP A O 1
ATOM 1469 N N . SER A 1 183 ? 0.036 10.413 10.895 1.00 73.44 183 SER A N 1
ATOM 1470 C CA . SER A 1 183 ? 1.347 10.166 11.494 1.00 73.44 183 SER A CA 1
ATOM 1471 C C . SER A 1 183 ? 1.211 10.069 13.013 1.00 73.44 183 SER A C 1
ATOM 1473 O O . SER A 1 183 ? 0.383 10.755 13.615 1.00 73.44 183 SER A O 1
ATOM 1475 N N . ILE A 1 184 ? 2.049 9.235 13.636 1.00 72.69 184 ILE A N 1
ATOM 1476 C CA . ILE A 1 184 ? 2.040 9.034 15.092 1.00 72.69 184 ILE A CA 1
ATOM 1477 C C . ILE A 1 184 ? 2.185 10.373 15.825 1.00 72.69 184 ILE A C 1
ATOM 1479 O O . ILE A 1 184 ? 1.470 10.601 16.792 1.00 72.69 184 ILE A O 1
ATOM 1483 N N . ASP A 1 185 ? 3.031 11.274 15.320 1.00 76.75 185 ASP A N 1
ATOM 1484 C CA . ASP A 1 185 ? 3.246 12.598 15.915 1.00 76.75 185 ASP A CA 1
ATOM 1485 C C . ASP A 1 185 ? 1.946 13.409 16.018 1.00 76.75 185 ASP A C 1
ATOM 1487 O O . ASP A 1 185 ? 1.670 13.996 17.059 1.00 76.75 185 ASP A O 1
ATOM 1491 N N . ARG A 1 186 ? 1.100 13.384 14.975 1.00 75.06 186 ARG A N 1
ATOM 1492 C CA . ARG A 1 186 ? -0.191 14.095 14.993 1.00 75.06 186 ARG A CA 1
ATOM 1493 C C . ARG A 1 186 ? -1.204 13.430 15.920 1.00 75.06 186 ARG A C 1
ATOM 1495 O O . ARG A 1 186 ? -2.076 14.105 16.447 1.00 75.06 186 ARG A O 1
ATOM 1502 N N . MET A 1 187 ? -1.087 12.123 16.146 1.00 78.75 187 MET A N 1
ATOM 1503 C CA . MET A 1 187 ? -1.990 11.382 17.030 1.00 78.75 187 MET A CA 1
ATOM 1504 C C . MET A 1 187 ? -1.656 11.524 18.525 1.00 78.75 187 MET A C 1
ATOM 1506 O O . MET A 1 187 ? -2.419 11.056 19.368 1.00 78.75 187 MET A O 1
ATOM 1510 N N . GLN A 1 188 ? -0.515 12.116 18.883 1.00 71.75 188 GLN A N 1
ATOM 1511 C CA . GLN A 1 188 ? -0.135 12.336 20.286 1.00 71.75 188 GLN A CA 1
ATOM 1512 C C . GLN A 1 188 ? -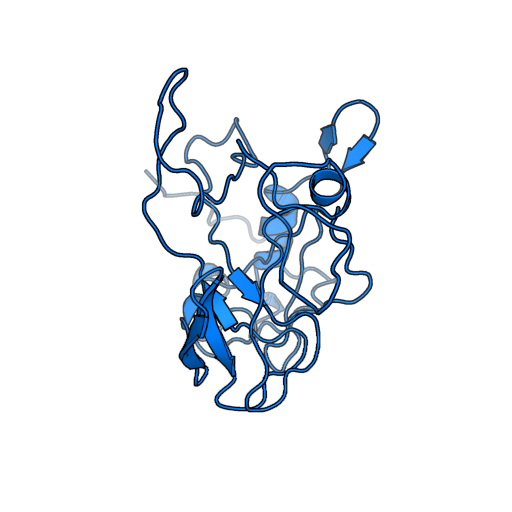0.769 13.599 20.885 1.00 71.75 188 GLN A C 1
ATOM 1514 O O . GLN A 1 188 ? -0.808 13.755 22.108 1.00 71.75 188 GLN A O 1
ATOM 1519 N N . GLU A 1 189 ? -1.288 14.494 20.046 1.00 73.00 189 GLU A N 1
ATOM 1520 C CA . GLU A 1 189 ? -2.040 15.662 20.487 1.00 73.00 189 GLU A CA 1
ATOM 1521 C C . GLU A 1 189 ? -3.404 15.210 21.027 1.00 73.00 189 GLU A C 1
ATOM 1523 O O . GLU A 1 189 ? -4.173 14.551 20.329 1.00 73.00 189 GLU A O 1
ATOM 1528 N N . LYS A 1 190 ? -3.710 15.529 22.292 1.00 71.12 190 LYS A N 1
ATOM 1529 C CA . LYS A 1 190 ? -4.990 15.147 22.906 1.00 71.12 190 LYS A CA 1
ATOM 1530 C C . LYS A 1 190 ? -6.147 15.860 22.205 1.00 71.12 190 LYS A C 1
ATOM 1532 O O . LYS A 1 190 ? -6.367 17.044 22.447 1.00 71.12 190 LYS A O 1
ATOM 1537 N N . SER A 1 191 ? -6.892 15.124 21.389 1.00 77.56 191 SER A N 1
ATOM 1538 C CA . SER A 1 191 ? -8.198 15.531 20.867 1.00 77.56 191 SER A CA 1
ATOM 1539 C C . SER A 1 191 ? -9.335 14.951 21.723 1.00 77.56 191 SER A C 1
ATOM 1541 O O . SER A 1 191 ? -9.099 14.246 22.707 1.00 77.56 191 SER A O 1
ATOM 1543 N N . GLU A 1 192 ? -10.585 15.224 21.348 1.00 79.38 192 GLU A N 1
ATOM 1544 C CA . GLU A 1 192 ? -11.765 14.632 21.995 1.00 79.38 192 GLU A CA 1
ATOM 1545 C C . GLU A 1 192 ? -11.974 13.149 21.636 1.00 79.38 192 GLU A C 1
ATOM 1547 O O . GLU A 1 192 ? -12.715 12.440 22.318 1.00 79.38 192 GLU A O 1
ATOM 1552 N N . ILE A 1 193 ? -11.308 12.649 20.590 1.00 84.62 193 ILE A N 1
ATOM 1553 C CA . ILE A 1 193 ? -11.535 11.307 20.046 1.00 84.62 193 ILE A CA 1
ATOM 1554 C C . ILE A 1 193 ? -10.370 10.397 20.437 1.00 84.62 193 ILE A C 1
ATOM 1556 O O . ILE A 1 193 ? -9.320 10.381 19.795 1.00 84.62 193 ILE A O 1
ATOM 1560 N N . GLN A 1 194 ? -10.546 9.600 21.492 1.00 87.25 194 GLN A N 1
ATOM 1561 C CA . GLN A 1 194 ? -9.534 8.626 2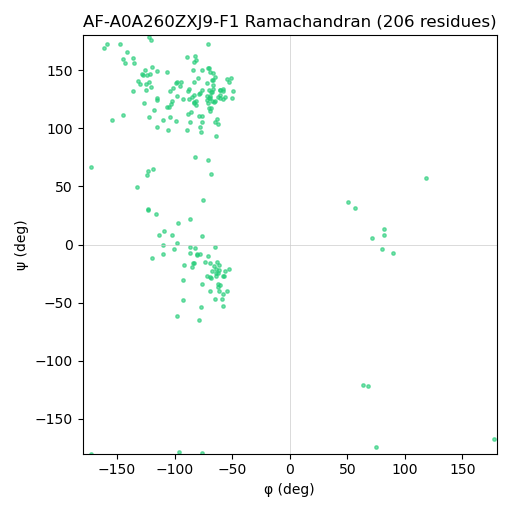1.909 1.00 87.25 194 GLN A CA 1
ATOM 1562 C C . GLN A 1 194 ? -9.382 7.507 20.865 1.00 87.25 194 GLN A C 1
ATOM 1564 O O . GLN A 1 194 ? -10.368 6.888 20.462 1.00 87.25 194 GLN A O 1
ATOM 1569 N N . CYS A 1 195 ? -8.144 7.189 20.475 1.00 88.19 195 CYS A N 1
ATOM 1570 C CA . CYS A 1 195 ? -7.875 6.072 19.575 1.00 88.19 195 CYS A CA 1
ATOM 1571 C C . CYS A 1 195 ? -8.217 4.733 20.253 1.00 88.19 195 CYS A C 1
ATOM 1573 O O . CYS A 1 195 ? -7.894 4.506 21.419 1.00 88.19 195 CYS A O 1
ATOM 1575 N N . LYS A 1 196 ? -8.855 3.824 19.507 1.00 88.69 196 LYS A N 1
ATOM 1576 C CA . LYS A 1 196 ? -9.266 2.484 19.971 1.00 88.69 196 LYS A CA 1
ATOM 1577 C C . LYS A 1 196 ? -8.690 1.362 19.100 1.00 88.69 196 LYS A C 1
ATOM 1579 O O . LYS A 1 196 ? -9.323 0.324 18.908 1.00 88.69 196 LYS A O 1
ATOM 1584 N N . CYS A 1 197 ? -7.504 1.575 18.523 1.00 86.56 197 CYS A N 1
ATOM 1585 C CA . CYS A 1 197 ? -6.840 0.548 17.712 1.00 86.56 197 CYS A CA 1
ATOM 1586 C C . CYS A 1 197 ? -6.361 -0.648 18.548 1.00 86.56 197 CYS A C 1
ATOM 1588 O O . CYS A 1 197 ? -6.334 -1.765 18.048 1.00 86.56 197 CYS A O 1
ATOM 1590 N N . ILE A 1 198 ? -6.035 -0.413 19.819 1.00 86.81 198 ILE A N 1
ATOM 1591 C CA . ILE A 1 198 ? -5.696 -1.421 20.825 1.00 86.81 198 ILE A CA 1
ATOM 1592 C C . ILE A 1 198 ? -6.296 -1.012 22.174 1.00 86.81 198 ILE A C 1
ATOM 1594 O O . ILE A 1 198 ? -6.710 0.141 22.351 1.00 86.81 198 ILE A O 1
ATOM 1598 N N . GLU A 1 199 ? -6.327 -1.952 23.116 1.00 86.50 199 GLU A N 1
ATOM 1599 C CA . GLU A 1 199 ? -6.662 -1.671 24.512 1.00 86.50 199 GLU A CA 1
ATOM 1600 C C . GLU A 1 199 ? -5.699 -0.618 25.083 1.00 86.50 199 GLU A C 1
ATOM 1602 O O . GLU A 1 199 ? -4.496 -0.661 24.822 1.00 86.50 199 GLU A O 1
ATOM 1607 N N . ASP A 1 200 ? -6.250 0.375 25.784 1.00 87.88 200 ASP A N 1
ATOM 1608 C CA . ASP A 1 200 ? -5.508 1.480 26.406 1.00 87.88 200 ASP A CA 1
ATOM 1609 C C . ASP A 1 200 ? -4.525 2.230 25.487 1.00 87.88 200 ASP A C 1
ATOM 1611 O O . ASP A 1 200 ? -3.466 2.694 25.915 1.00 87.88 200 ASP A O 1
ATOM 1615 N N . CYS A 1 201 ? -4.882 2.405 24.209 1.00 87.94 201 CYS A N 1
ATOM 1616 C CA . CYS A 1 201 ? -4.085 3.215 23.292 1.00 87.94 201 CYS A CA 1
ATOM 1617 C C . CYS A 1 201 ? -3.901 4.652 23.843 1.00 87.94 201 CYS A C 1
ATOM 1619 O O . CYS A 1 201 ? -4.898 5.321 24.144 1.00 87.94 201 CYS A O 1
ATOM 1621 N N . PRO A 1 202 ? -2.654 5.163 23.946 1.00 88.31 202 PRO A N 1
ATOM 1622 C CA . PRO A 1 202 ? -2.386 6.501 24.482 1.00 88.31 202 PRO A CA 1
ATOM 1623 C C . PRO A 1 202 ? -2.676 7.626 23.477 1.00 88.31 202 PRO A C 1
ATOM 1625 O O . PRO A 1 202 ? -2.610 8.800 23.835 1.00 88.31 202 PRO A O 1
ATOM 1628 N N . ASN A 1 203 ? -2.957 7.267 22.224 1.00 88.62 203 ASN A N 1
ATOM 1629 C CA . ASN A 1 203 ? -3.124 8.197 21.119 1.00 88.62 203 ASN A CA 1
ATOM 1630 C C . ASN A 1 203 ? -4.577 8.671 20.982 1.00 88.62 203 ASN A C 1
ATOM 1632 O O . ASN A 1 203 ? -5.525 8.014 21.416 1.00 88.62 203 ASN A O 1
ATOM 1636 N N . PHE A 1 204 ? -4.745 9.784 20.283 1.00 86.44 204 PHE A N 1
ATOM 1637 C CA . PHE A 1 204 ? -6.016 10.403 19.943 1.00 86.44 204 PHE A CA 1
ATOM 1638 C C . PHE A 1 204 ? -6.087 10.610 18.425 1.00 86.44 204 PHE A C 1
ATOM 1640 O O . PHE A 1 204 ? -5.064 10.731 17.753 1.00 86.44 204 PHE A O 1
ATOM 1647 N N . LEU A 1 205 ? -7.288 10.571 17.855 1.00 82.38 205 LEU A N 1
ATOM 1648 C CA . LEU A 1 205 ? -7.491 10.860 16.438 1.00 82.38 205 LEU A CA 1
ATOM 1649 C C . LEU A 1 205 ? -7.589 12.381 16.257 1.00 82.38 205 LEU A C 1
ATOM 1651 O O . LEU A 1 205 ? -8.452 12.987 16.894 1.00 82.38 205 LEU A O 1
ATOM 1655 N N . PRO A 1 206 ? -6.731 13.009 15.432 1.00 72.31 206 PRO A N 1
ATOM 1656 C CA . PRO A 1 206 ? -6.822 14.432 15.126 1.00 72.31 206 PRO A CA 1
ATOM 1657 C C . PRO A 1 206 ? -8.229 14.831 14.675 1.00 72.31 206 PRO A C 1
ATOM 1659 O O . PRO A 1 206 ? -8.894 14.072 13.970 1.00 72.31 206 PRO A O 1
ATOM 1662 N N . TYR A 1 207 ? -8.658 16.022 15.086 1.00 63.44 207 TYR A N 1
ATOM 1663 C CA . TYR A 1 207 ? -9.862 16.677 14.586 1.00 63.44 207 TYR A CA 1
ATOM 1664 C C . TYR A 1 207 ? -9.396 17.794 13.647 1.00 63.44 207 TYR A C 1
ATOM 1666 O O . TYR A 1 207 ? -8.649 18.667 14.094 1.00 63.44 207 TYR A O 1
ATOM 1674 N N . ASP A 1 208 ? -9.765 17.721 12.368 1.00 54.78 208 ASP A N 1
ATOM 1675 C CA . ASP A 1 208 ? -9.537 18.797 11.392 1.00 54.78 208 ASP A CA 1
ATOM 1676 C C . ASP A 1 208 ? -10.738 19.760 11.366 1.00 54.78 208 ASP A C 1
ATOM 1678 O O . ASP A 1 208 ? -11.895 19.278 11.416 1.00 54.78 208 ASP A O 1
#

Solvent-accessible surface area (backbone atoms only — not comparable to full-atom values): 13395 Å² total; per-residue (Å²): 132,99,77,86,90,83,84,71,96,65,79,48,50,53,95,80,64,78,48,33,47,78,28,53,68,49,30,46,36,68,62,51,43,58,72,64,51,58,67,46,71,62,89,92,42,82,44,66,55,40,78,45,40,23,38,77,88,35,31,37,58,61,81,91,70,55,94,86,56,54,72,44,72,63,55,61,52,75,85,20,72,38,64,83,82,24,26,34,32,55,77,83,68,51,66,79,70,56,66,42,80,44,78,73,46,96,85,74,37,69,46,39,26,28,67,43,75,41,51,48,23,28,76,52,40,68,72,78,80,86,90,77,80,90,57,93,88,71,86,74,93,58,94,87,64,82,90,76,78,68,82,53,89,83,50,95,65,76,73,78,84,82,52,74,43,59,35,91,46,70,41,54,65,70,39,76,64,78,78,81,92,63,57,70,76,60,19,62,48,86,47,95,42,71,39,75,91,48,87,87,44,90,36,15,45,69,80,133

Nearest PDB structures (foldseek):
  6p0r-assembly1_B  TM=6.956E-01  e=6.612E-06  Homo sapiens
  6p0r-assembly1_A  TM=5.785E-01  e=1.573E-05  Homo sapiens
  2r3a-assembly1_A  TM=6.440E-01  e=6.139E-05  Homo sapiens
  5w1y-assembly1_A  TM=5.968E-01  e=1.045E-02  Homo sapiens
  3f9z-assembly3_C  TM=5.503E-01  e=8.161E-03  Homo sapiens

Radius of gyration: 19.66 Å; Cα contacts (8 Å, |Δi|>4): 305; chains: 1; bounding box: 42×43×58 Å

Organism: NCBI:txid1503980

Sequence (208 aa):
MIRRLLSSRVNYADPNNIGACESPKKCRCNYRFQELFKPHVFGDILISPKNRQYNKDGLLDLEGHNSYDERVVMECSDACGCSWRCPRRQLQRGQQLSLVVYYLDDIRGFGVKAAEPIKKGQFISEYVGEMRVLKEGEVRDTSYDAGFALLNRNLKDPLIPRIGVYALQDIEVGEDVTVSYWSIDRMQEKSEIQCKCIEDCPNFLPYD

pLDDT: mean 82.84, std 15.24, range [35.56, 98.62]

Foldseek 3Di:
DPDDPPDDPDQCQDVPCQAQFPQNRQFNQVVVCCVQQPWDDDPNDTAHADAWHADNVLFTDCVVPDPPHRYDHRATDVSSVGDCPRSRCQQVVFADFDKDWDADDPQPGIFIFGQAKAAARHWHGWLDDDDDDDDPPDDDDCVSPDDDDQSDPPDPDGDDDIGIDGHNHIGHHGDTDDDDPDDQVQQQPDDPACDPPDPPDNGGDDDD

Secondary structure (DSSP, 8-state):
----S---------TT--S--SSTTT--HHHHHHHHS--EEETTEEE--EE--B-TTSPBP-TT--TTS-EE-----GGG---TT-TT-SGGG---S-EEEEEEETTTEEEEEESS-B-TT-EEEEE-----PPPTT--S--TT------S-TT-SS-----EEEE-SS-B-TT-B-----S-HHHHTS--SEE--SSTT---EE---

Mean predicted aligned error: 8.31 Å

InterPro domains:
  IPR001214 SET domain [PS50280] (97-182)
  IPR046341 SET domain superfamily [G3DSA:2.170.270.10] (3-150)
  IPR046341 SET domain superfamily [G3DSA:2.170.270.10] (151-205)
  IPR046341 SET domain superfamily [SSF82199] (20-197)
  IPR050973 Histone-lysine N-methyltransferase, H3 Lys-9 specific [PTHR46223] (22-146)